Protein AF-A0A1A8QH35-F1 (afdb_monomer_lite)

Foldseek 3Di:
DVVVVVVVVVVVVVVVVVVVVCVCPDPVNVVVVVVVVVVVVVVVVVVVVVVVVVVVVVVVVVVVVVVVVVVVVVVCVVDPDPDDDPDDPDDPDDPPDPDPDDVVVVVVVVVVVPPDDDDPDDPDDDDDDDPDPPPVVVVVVVVVVVCVVVDDDDDPPDPDPPDDPPPPPCDPDPPVVNVVVVVVVVVPDPDDDDDDDPPPPVVVVVVVVVVPPPPDDDDDDD

pLDDT: mean 74.27, std 20.65, range [32.47, 98.69]

InterPro domains:
  IPR003124 WH2 domain [PS51082] (140-157)
  IPR024849 Shootin-1 [PTHR46606] (1-185)

Secondary structure (DSSP, 8-state):
-HHHHHHHHHHHHHHHHHHHHHHHHSHHHHHHHHHHHHHHHHHHHHHHHHHHHHHHHHHHHHHHHHHHHHHHHHHHHHSPPPPPPPPPPPPPPPPPP-----HHHHHHHHHHTTS-S------------------HHHHHHHHHHHHHHH---PPP----S--------------HHHHHHHHHHHTT--S---------HHHHHHHHHHHTSSS--PPP--

Structure (mmCIF, N/CA/C/O backbone):
data_AF-A0A1A8QH35-F1
#
_entry.id   AF-A0A1A8QH35-F1
#
loop_
_atom_site.group_PDB
_atom_site.id
_atom_site.type_symbol
_atom_site.label_atom_id
_atom_site.label_alt_id
_atom_site.label_comp_id
_atom_site.label_asym_id
_atom_site.label_entity_id
_atom_site.label_seq_id
_atom_site.pdbx_PDB_ins_code
_atom_site.Cartn_x
_atom_site.Cartn_y
_atom_site.Cartn_z
_atom_site.occupancy
_atom_site.B_iso_or_equiv
_atom_site.auth_seq_id
_atom_site.auth_comp_id
_atom_site.auth_asym_id
_atom_site.auth_atom_id
_atom_site.pdbx_PDB_model_num
ATOM 1 N N . LEU A 1 1 ? 44.958 18.363 -45.347 1.00 70.25 1 LEU A N 1
ATOM 2 C CA . LEU A 1 1 ? 45.339 18.055 -43.949 1.00 70.25 1 LEU A CA 1
ATOM 3 C C . LEU A 1 1 ? 44.359 18.641 -42.931 1.00 70.25 1 LEU A C 1
ATOM 5 O O . LEU A 1 1 ? 43.716 17.860 -42.251 1.00 70.25 1 LEU A O 1
ATOM 9 N N . THR A 1 2 ? 44.180 19.966 -42.831 1.00 87.19 2 THR A N 1
ATOM 10 C CA . THR A 1 2 ? 43.228 20.563 -41.861 1.00 87.19 2 THR A CA 1
ATOM 11 C C . THR A 1 2 ? 41.767 20.196 -42.147 1.00 87.19 2 THR A C 1
ATOM 13 O O . THR A 1 2 ? 41.058 19.785 -41.236 1.00 87.19 2 THR A O 1
ATOM 16 N N . ASN A 1 3 ? 41.345 20.263 -43.415 1.00 92.25 3 ASN A N 1
ATOM 17 C CA . ASN A 1 3 ? 39.980 19.894 -43.811 1.00 92.25 3 ASN A CA 1
ATOM 18 C C . ASN A 1 3 ? 39.690 18.402 -43.582 1.00 92.25 3 ASN A C 1
ATOM 20 O O . ASN A 1 3 ? 38.610 18.053 -43.125 1.00 92.25 3 ASN A O 1
ATOM 24 N N . ASP A 1 4 ? 40.658 17.523 -43.852 1.00 93.56 4 ASP A N 1
ATOM 25 C CA . ASP A 1 4 ? 40.475 16.071 -43.710 1.00 93.56 4 ASP A CA 1
ATOM 26 C C . ASP A 1 4 ? 40.271 15.673 -42.238 1.00 93.56 4 ASP A C 1
ATOM 28 O O . ASP A 1 4 ? 39.370 14.899 -41.919 1.00 93.56 4 ASP A O 1
ATOM 32 N N . LEU A 1 5 ? 41.042 16.278 -41.325 1.00 95.19 5 LEU A N 1
ATOM 33 C CA . LEU A 1 5 ? 40.886 16.085 -39.878 1.00 95.19 5 LEU A CA 1
ATOM 34 C C . LEU A 1 5 ? 39.550 16.629 -39.356 1.00 95.19 5 LEU A C 1
ATOM 36 O O . LEU A 1 5 ? 38.947 16.049 -38.451 1.00 95.19 5 LEU A O 1
ATOM 40 N N . GLU A 1 6 ? 39.070 17.744 -39.907 1.00 95.31 6 GLU A N 1
ATOM 41 C CA . GLU A 1 6 ? 37.769 18.307 -39.542 1.00 95.31 6 GLU A CA 1
ATOM 42 C C . GLU A 1 6 ? 36.612 17.397 -39.980 1.00 95.31 6 GLU A C 1
ATOM 44 O O . GLU A 1 6 ? 35.685 17.154 -39.198 1.00 95.31 6 GLU A O 1
ATOM 49 N N . VAL A 1 7 ? 36.700 16.832 -41.187 1.00 95.94 7 VAL A N 1
ATOM 50 C CA . VAL A 1 7 ? 35.742 15.841 -41.694 1.00 95.94 7 VAL A CA 1
ATOM 51 C C . VAL A 1 7 ? 35.729 14.598 -40.804 1.00 95.94 7 VAL A C 1
ATOM 53 O O . VAL A 1 7 ? 34.656 14.160 -40.384 1.00 95.94 7 VAL A O 1
ATOM 56 N N . GLU A 1 8 ? 36.898 14.071 -40.441 1.00 96.62 8 GLU A N 1
ATOM 57 C CA . GLU A 1 8 ? 37.015 12.906 -39.559 1.00 96.62 8 GLU A CA 1
ATOM 58 C C . GLU A 1 8 ? 36.444 13.186 -38.155 1.00 96.62 8 GLU A C 1
ATOM 60 O O . GLU A 1 8 ? 35.709 12.367 -37.592 1.00 96.62 8 GLU A O 1
ATOM 65 N N . ARG A 1 9 ? 36.687 14.383 -37.598 1.00 97.19 9 ARG A N 1
ATOM 66 C CA . ARG A 1 9 ? 36.100 14.811 -36.315 1.00 97.19 9 ARG A CA 1
ATOM 67 C C . ARG A 1 9 ? 34.573 14.810 -36.372 1.00 97.19 9 ARG A C 1
ATOM 69 O O . ARG A 1 9 ? 33.924 14.345 -35.429 1.00 97.19 9 ARG A O 1
ATOM 76 N N . LEU A 1 10 ? 33.998 15.352 -37.446 1.00 97.19 10 LEU A N 1
ATOM 77 C CA . LEU A 1 10 ? 32.549 15.427 -37.622 1.00 97.19 10 LEU A CA 1
ATOM 78 C C . LEU A 1 10 ? 31.943 14.035 -37.836 1.00 97.19 10 LEU A C 1
ATOM 80 O O . LEU A 1 10 ? 30.905 13.721 -37.253 1.00 97.19 10 LEU A O 1
ATOM 84 N N . GLN A 1 11 ? 32.620 13.175 -38.598 1.00 97.44 11 GLN A N 1
ATOM 85 C CA . GLN A 1 11 ? 32.213 11.789 -38.808 1.00 97.44 11 GLN A CA 1
ATOM 86 C C . GLN A 1 11 ? 32.170 11.013 -37.487 1.00 97.44 11 GLN A C 1
ATOM 88 O O . GLN A 1 11 ? 31.141 10.415 -37.165 1.00 97.44 11 GLN A O 1
ATOM 93 N N . HIS A 1 12 ? 33.225 11.087 -36.672 1.00 97.69 12 HIS A N 1
ATOM 94 C CA . HIS A 1 12 ? 33.243 10.469 -35.344 1.00 97.69 12 HIS A CA 1
ATOM 95 C C . HIS A 1 12 ? 32.180 11.052 -34.408 1.00 97.69 12 HIS A C 1
ATOM 97 O O . HIS A 1 12 ? 31.569 10.326 -33.621 1.00 97.69 12 HIS A O 1
ATOM 103 N N . GLN A 1 13 ? 31.928 12.362 -34.470 1.00 97.56 13 GLN A N 1
ATOM 104 C CA . GLN A 1 13 ? 30.865 12.991 -33.688 1.00 97.56 13 GLN A CA 1
ATOM 105 C C . GLN A 1 13 ? 29.481 12.455 -34.079 1.00 97.56 13 GLN A C 1
ATOM 107 O O . GLN A 1 13 ? 28.690 12.117 -33.198 1.00 97.56 13 GLN A O 1
ATOM 112 N N . ASN A 1 14 ? 29.203 12.328 -35.377 1.00 97.44 14 ASN A N 1
ATOM 113 C CA . ASN A 1 14 ? 27.951 11.755 -35.866 1.00 97.44 14 ASN A CA 1
ATOM 114 C C . ASN A 1 14 ? 27.820 10.273 -35.510 1.00 97.44 14 ASN A C 1
ATOM 116 O O . ASN A 1 14 ? 26.745 9.839 -35.104 1.00 97.44 14 ASN A O 1
ATOM 120 N N . GLN A 1 15 ? 28.906 9.505 -35.601 1.00 97.75 15 GLN A N 1
ATOM 121 C CA . GLN A 1 15 ? 28.894 8.091 -35.241 1.00 97.75 15 GLN A CA 1
ATOM 122 C C . GLN A 1 15 ? 28.599 7.886 -33.751 1.00 97.75 15 GLN A C 1
ATOM 124 O O . GLN A 1 15 ? 27.779 7.034 -33.409 1.00 97.75 15 GLN A O 1
ATOM 129 N N . ARG A 1 16 ? 29.208 8.695 -32.871 1.00 96.94 16 ARG A N 1
ATOM 130 C CA . ARG A 1 16 ? 28.901 8.690 -31.431 1.00 96.94 16 ARG A CA 1
ATOM 131 C C . ARG A 1 16 ? 27.432 9.007 -31.171 1.00 96.94 16 ARG A C 1
ATOM 133 O O . ARG A 1 16 ? 26.765 8.221 -30.508 1.00 96.94 16 ARG A O 1
ATOM 140 N N . ARG A 1 17 ? 26.914 10.079 -31.777 1.00 96.75 17 ARG A N 1
ATOM 141 C CA . ARG A 1 17 ? 25.502 10.472 -31.658 1.00 96.75 17 ARG A CA 1
ATOM 142 C C . ARG A 1 17 ? 24.555 9.351 -32.091 1.00 96.75 17 ARG A C 1
ATOM 144 O O . ARG A 1 17 ? 23.622 9.020 -31.372 1.00 96.75 17 ARG A O 1
ATOM 151 N N . GLN A 1 18 ? 24.817 8.722 -33.236 1.00 96.94 18 GLN A N 1
ATOM 152 C CA . GLN A 1 18 ? 23.969 7.640 -33.735 1.00 96.94 18 GLN A CA 1
ATOM 153 C C . GLN A 1 18 ? 23.986 6.420 -32.799 1.00 96.94 18 GLN A C 1
ATOM 155 O O . GLN A 1 18 ? 22.968 5.749 -32.630 1.00 96.94 18 GLN A O 1
ATOM 160 N N . MET A 1 19 ? 25.135 6.112 -32.193 1.00 95.50 19 MET A N 1
ATOM 161 C CA . MET A 1 19 ? 25.236 5.047 -31.193 1.00 95.50 19 MET A CA 1
ATOM 162 C C . MET A 1 19 ? 24.455 5.387 -29.918 1.00 95.50 19 MET A C 1
ATOM 164 O O . MET A 1 19 ? 23.743 4.527 -29.406 1.00 95.50 19 MET A O 1
ATOM 168 N N . GLU A 1 20 ? 24.538 6.631 -29.443 1.00 93.12 20 GLU A N 1
ATOM 169 C CA . GLU A 1 20 ? 23.769 7.121 -28.291 1.00 93.12 20 GLU A CA 1
ATOM 170 C C . GLU A 1 20 ? 22.257 7.044 -28.546 1.00 93.12 20 GLU A C 1
ATOM 172 O O . GLU A 1 20 ? 21.520 6.515 -27.716 1.00 93.12 20 GLU A O 1
ATOM 177 N N . GLU A 1 21 ? 21.791 7.479 -29.718 1.00 93.94 21 GLU A N 1
ATOM 178 C CA . GLU A 1 21 ? 20.380 7.389 -30.114 1.00 93.94 21 GLU A CA 1
ATOM 179 C C . GLU A 1 21 ? 19.899 5.934 -30.202 1.00 93.94 21 GLU A C 1
ATOM 181 O O . GLU A 1 21 ? 18.802 5.608 -29.741 1.00 93.94 21 GLU A O 1
ATOM 186 N N . LYS A 1 22 ? 20.720 5.021 -30.739 1.00 94.06 22 LYS A N 1
ATOM 187 C CA . LYS A 1 22 ? 20.415 3.578 -30.761 1.00 94.06 22 LYS A CA 1
ATOM 188 C C . LYS A 1 22 ? 20.324 2.995 -29.356 1.00 94.06 22 LYS A C 1
ATOM 190 O O . LYS A 1 22 ? 19.430 2.199 -29.087 1.00 94.06 22 LYS A O 1
ATOM 195 N N . LEU A 1 23 ? 21.214 3.402 -28.455 1.00 90.69 23 LEU A N 1
ATOM 196 C CA . LEU A 1 23 ? 21.187 2.956 -27.065 1.00 90.69 23 LEU A CA 1
ATOM 197 C C . LEU A 1 23 ? 19.930 3.463 -26.340 1.00 90.69 23 LEU A C 1
ATOM 199 O O . LEU A 1 23 ? 19.292 2.704 -25.617 1.00 90.69 23 LEU A O 1
ATOM 203 N N . GLN A 1 24 ? 19.541 4.720 -26.568 1.00 88.81 24 GLN A N 1
ATOM 204 C CA . GLN A 1 24 ? 18.339 5.313 -25.975 1.00 88.81 24 GLN A CA 1
ATOM 205 C C . GLN A 1 24 ? 17.038 4.734 -26.544 1.00 88.81 24 GLN A C 1
ATOM 207 O O . GLN A 1 24 ? 16.077 4.532 -25.804 1.00 88.81 24 GLN A O 1
ATOM 212 N N . SER A 1 25 ? 16.998 4.461 -27.850 1.00 89.25 25 SER A N 1
ATOM 213 C CA . SER A 1 25 ? 15.834 3.862 -28.520 1.00 89.25 25 SER A CA 1
ATOM 214 C C . SER A 1 25 ? 15.725 2.351 -28.310 1.00 89.25 25 SER A C 1
ATOM 216 O O . SER A 1 25 ? 14.643 1.787 -28.516 1.00 89.25 25 SER A O 1
ATOM 218 N N . CYS A 1 26 ? 16.809 1.708 -27.862 1.00 94.06 26 CYS A N 1
ATOM 219 C CA . CYS A 1 26 ? 16.838 0.289 -27.549 1.00 94.06 26 CYS A CA 1
ATOM 220 C C . CYS A 1 26 ? 15.690 -0.075 -26.602 1.00 94.06 26 CYS A C 1
ATOM 222 O O . CYS A 1 26 ? 15.443 0.579 -25.586 1.00 94.06 26 CYS A O 1
ATOM 224 N N . GLU A 1 27 ? 14.974 -1.137 -26.952 1.00 93.25 27 GLU A N 1
ATOM 225 C CA . GLU A 1 27 ? 13.811 -1.613 -26.211 1.00 93.25 27 GLU A CA 1
ATOM 226 C C . GLU A 1 27 ? 14.147 -1.918 -24.750 1.00 93.25 27 GLU A C 1
ATOM 228 O O . GLU A 1 27 ? 13.433 -1.460 -23.864 1.00 93.25 27 GLU A O 1
ATOM 233 N N . ALA A 1 28 ? 15.311 -2.520 -24.490 1.00 92.06 28 ALA A N 1
ATOM 234 C CA . ALA A 1 28 ? 15.792 -2.783 -23.137 1.00 92.06 28 ALA A CA 1
ATOM 235 C C . ALA A 1 28 ? 15.913 -1.510 -22.276 1.00 92.06 28 ALA A C 1
ATOM 237 O O . ALA A 1 28 ? 15.592 -1.535 -21.090 1.00 92.06 28 ALA A O 1
ATOM 238 N N . GLN A 1 29 ? 16.335 -0.375 -22.849 1.00 95.50 29 GLN A N 1
ATOM 239 C CA . GLN A 1 29 ? 16.433 0.886 -22.105 1.00 95.50 29 GLN A CA 1
ATOM 240 C C . GLN A 1 29 ? 15.042 1.418 -21.740 1.00 95.50 29 GLN A C 1
ATOM 242 O O . GLN A 1 29 ? 14.821 1.870 -20.613 1.00 95.50 29 GLN A O 1
ATOM 247 N N . ARG A 1 30 ? 14.083 1.324 -22.670 1.00 93.69 30 ARG A N 1
ATOM 248 C CA . ARG A 1 30 ? 12.683 1.686 -22.412 1.00 93.69 30 ARG A CA 1
ATOM 249 C C . ARG A 1 30 ? 12.075 0.773 -21.348 1.00 93.69 30 ARG A C 1
ATOM 251 O O . ARG A 1 30 ? 11.542 1.281 -20.365 1.00 93.69 30 ARG A O 1
ATOM 258 N N . GLU A 1 31 ? 12.250 -0.539 -21.468 1.00 96.75 31 GLU A N 1
ATOM 259 C CA . GLU A 1 31 ? 11.795 -1.521 -20.479 1.00 96.75 31 GLU A CA 1
ATOM 260 C C . GLU A 1 31 ? 12.387 -1.266 -19.091 1.00 96.75 31 GLU A C 1
ATOM 262 O O . GLU A 1 31 ? 11.643 -1.244 -18.112 1.00 96.75 31 GLU A O 1
ATOM 267 N N . LEU A 1 32 ? 13.690 -0.981 -18.990 1.00 96.00 32 LEU A N 1
ATOM 268 C CA . LEU A 1 32 ? 14.325 -0.615 -17.722 1.00 96.00 32 LEU A CA 1
ATOM 269 C C . LEU A 1 32 ? 13.672 0.619 -17.096 1.00 96.00 32 LEU A C 1
ATOM 271 O O . LEU A 1 32 ? 13.401 0.626 -15.895 1.00 96.00 32 LEU A O 1
ATOM 275 N N . THR A 1 33 ? 13.387 1.661 -17.882 1.00 96.00 33 THR A N 1
ATOM 276 C CA . THR A 1 33 ? 12.697 2.853 -17.357 1.00 96.00 33 THR A CA 1
ATOM 277 C C . THR A 1 33 ? 11.261 2.560 -16.922 1.00 96.00 33 THR A C 1
ATOM 279 O O . THR A 1 33 ? 10.829 3.051 -15.878 1.00 96.00 33 THR A O 1
ATOM 282 N N . THR A 1 34 ? 10.534 1.720 -17.661 1.00 97.44 34 THR A N 1
ATOM 283 C CA . THR A 1 34 ? 9.185 1.277 -17.289 1.00 97.44 34 THR A CA 1
ATOM 284 C C . THR A 1 34 ? 9.196 0.459 -16.001 1.00 97.44 34 THR A C 1
ATOM 286 O O . THR A 1 34 ? 8.391 0.717 -15.108 1.00 97.44 34 THR A O 1
ATOM 289 N N . LEU A 1 35 ? 10.121 -0.494 -15.874 1.00 98.38 35 LEU A N 1
ATOM 290 C CA . LEU A 1 35 ? 10.255 -1.329 -14.683 1.00 98.38 35 LEU A CA 1
ATOM 291 C C . LEU A 1 35 ? 10.644 -0.507 -13.456 1.00 98.38 35 LEU A C 1
ATOM 293 O O . LEU A 1 35 ? 10.074 -0.728 -12.395 1.00 98.38 35 LEU A O 1
ATOM 297 N N . ARG A 1 36 ? 11.542 0.476 -13.600 1.00 98.19 36 ARG A N 1
ATOM 298 C CA . ARG A 1 36 ? 11.893 1.400 -12.509 1.00 98.19 36 ARG A CA 1
ATOM 299 C C . ARG A 1 36 ? 10.679 2.168 -11.992 1.00 98.19 36 ARG A C 1
ATOM 301 O O . ARG A 1 36 ? 10.433 2.138 -10.795 1.00 98.19 36 ARG A O 1
ATOM 308 N N . ARG A 1 37 ? 9.875 2.762 -12.882 1.00 98.56 37 ARG A N 1
ATOM 309 C CA . ARG A 1 37 ? 8.623 3.434 -12.484 1.00 98.56 37 ARG A CA 1
ATOM 310 C C . ARG A 1 37 ? 7.628 2.478 -11.832 1.00 98.56 37 ARG A C 1
ATOM 312 O O . ARG A 1 37 ? 6.954 2.841 -10.881 1.00 98.56 37 ARG A O 1
ATOM 319 N N . LYS A 1 38 ? 7.520 1.249 -12.344 1.00 98.38 38 LYS A N 1
ATOM 320 C CA . LYS A 1 38 ? 6.639 0.238 -11.752 1.00 98.38 38 LYS A CA 1
ATOM 321 C C . LYS A 1 38 ? 7.094 -0.154 -10.344 1.00 98.38 38 LYS A C 1
ATOM 323 O O . LYS A 1 38 ? 6.245 -0.361 -9.488 1.00 98.38 38 LYS A O 1
ATOM 328 N N . LEU A 1 39 ? 8.403 -0.272 -10.117 1.00 98.31 39 LEU A N 1
ATOM 329 C CA . LEU A 1 39 ? 8.956 -0.546 -8.791 1.00 98.31 39 LEU A CA 1
ATOM 330 C C . LEU A 1 39 ? 8.655 0.597 -7.822 1.00 98.31 39 LEU A C 1
ATOM 332 O O . LEU A 1 39 ? 8.147 0.322 -6.746 1.00 98.31 39 LEU A O 1
ATOM 336 N N . GLU A 1 40 ? 8.871 1.844 -8.240 1.00 98.50 40 GLU A N 1
ATOM 337 C CA . GLU A 1 40 ? 8.569 3.042 -7.443 1.00 98.50 40 GLU A CA 1
ATOM 338 C C . GLU A 1 40 ? 7.097 3.074 -6.993 1.00 98.50 40 GLU A C 1
ATOM 340 O O . GLU A 1 40 ? 6.814 3.159 -5.802 1.00 98.50 40 GLU A O 1
ATOM 345 N N . LEU A 1 41 ? 6.154 2.852 -7.916 1.00 98.50 41 LEU A N 1
ATOM 346 C CA . LEU A 1 41 ? 4.721 2.792 -7.591 1.00 98.50 41 LEU A CA 1
ATOM 347 C C . LEU A 1 41 ? 4.364 1.651 -6.624 1.00 98.50 41 LEU A C 1
ATOM 349 O O . LEU A 1 41 ? 3.521 1.815 -5.745 1.00 98.50 41 LEU A O 1
ATOM 353 N N . LEU A 1 42 ? 4.983 0.478 -6.784 1.00 97.94 42 LEU A N 1
ATOM 354 C CA . LEU A 1 42 ? 4.749 -0.658 -5.886 1.00 97.94 42 LEU A CA 1
ATOM 355 C C . LEU A 1 42 ? 5.353 -0.422 -4.498 1.00 97.94 42 LEU A C 1
ATOM 357 O O . LEU A 1 42 ? 4.813 -0.906 -3.502 1.00 97.94 42 LEU A O 1
ATOM 361 N N . GLU A 1 43 ? 6.469 0.299 -4.414 1.00 98.31 43 GLU A N 1
ATOM 362 C CA . GLU A 1 43 ? 7.063 0.710 -3.145 1.00 98.31 43 GLU A CA 1
ATOM 363 C C . GLU A 1 43 ? 6.156 1.707 -2.419 1.00 98.31 43 GLU A C 1
ATOM 365 O O . GLU A 1 43 ? 5.881 1.507 -1.233 1.00 98.31 43 GLU A O 1
ATOM 370 N N . GLU A 1 44 ? 5.609 2.696 -3.129 1.00 98.19 44 GLU A N 1
ATOM 371 C CA . GLU A 1 44 ? 4.597 3.618 -2.603 1.00 98.19 44 GLU A CA 1
ATOM 372 C C . GLU A 1 44 ? 3.368 2.854 -2.082 1.00 98.19 44 GLU A C 1
ATOM 374 O O . GLU A 1 44 ? 3.048 2.950 -0.894 1.00 98.19 44 GLU A O 1
ATOM 379 N N . GLU A 1 45 ? 2.755 1.987 -2.896 1.00 97.25 45 GLU A N 1
ATOM 380 C CA . GLU A 1 45 ? 1.589 1.185 -2.493 1.00 97.25 45 GLU A CA 1
ATOM 381 C C . GLU A 1 45 ? 1.891 0.292 -1.276 1.00 97.25 45 GLU A C 1
ATOM 383 O O . GLU A 1 45 ? 1.083 0.186 -0.343 1.00 97.25 45 GLU A O 1
ATOM 388 N N . ARG A 1 46 ? 3.085 -0.316 -1.226 1.00 97.50 46 ARG A N 1
ATOM 389 C CA . ARG A 1 46 ? 3.528 -1.109 -0.071 1.00 97.50 46 ARG A CA 1
ATOM 390 C C . ARG A 1 46 ? 3.612 -0.250 1.183 1.00 97.50 46 ARG A C 1
ATOM 392 O O . ARG A 1 46 ? 3.194 -0.704 2.253 1.00 97.50 46 ARG A O 1
ATOM 399 N N . THR A 1 47 ? 4.174 0.954 1.095 1.00 98.56 47 THR A N 1
ATOM 400 C CA . THR A 1 47 ? 4.297 1.848 2.258 1.00 98.56 47 THR A CA 1
ATOM 401 C C . THR A 1 47 ? 2.934 2.329 2.743 1.00 98.56 47 THR A C 1
ATOM 403 O O . THR A 1 47 ? 2.649 2.214 3.936 1.00 98.56 47 THR A O 1
ATOM 406 N N . GLU A 1 48 ? 2.039 2.730 1.841 1.00 98.38 48 GLU A N 1
ATOM 407 C CA . GLU A 1 48 ? 0.662 3.099 2.177 1.00 98.38 48 GLU A CA 1
ATOM 408 C C . GLU A 1 48 ? -0.100 1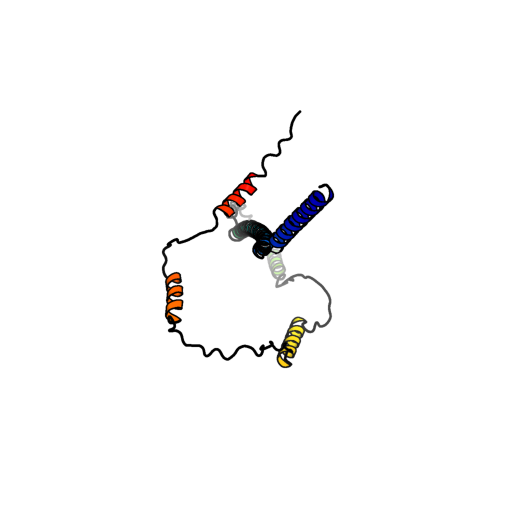.945 2.833 1.00 98.38 48 GLU A C 1
ATOM 410 O O . GLU A 1 48 ? -0.767 2.125 3.855 1.00 98.38 48 GLU A O 1
ATOM 415 N N . SER A 1 49 ? 0.025 0.733 2.283 1.00 96.81 49 SER A N 1
ATOM 416 C CA . SER A 1 49 ? -0.596 -0.459 2.859 1.00 96.81 49 SER A CA 1
ATOM 417 C C . SER A 1 49 ? -0.055 -0.763 4.255 1.00 96.81 49 SER A C 1
ATOM 419 O O . SER A 1 49 ? -0.820 -1.137 5.141 1.00 96.81 49 SER A O 1
ATOM 421 N N . THR A 1 50 ? 1.247 -0.565 4.469 1.00 97.81 50 THR A N 1
ATOM 422 C CA . THR A 1 50 ? 1.887 -0.749 5.780 1.00 97.81 50 THR A CA 1
ATOM 423 C C . THR A 1 50 ? 1.334 0.250 6.800 1.00 97.81 50 THR A C 1
ATOM 425 O O . THR A 1 50 ? 0.964 -0.139 7.906 1.00 97.81 50 THR A O 1
ATOM 428 N N . ILE A 1 51 ? 1.199 1.522 6.414 1.00 98.38 51 ILE A N 1
ATOM 429 C CA . ILE A 1 51 ? 0.620 2.576 7.260 1.00 98.38 51 ILE A CA 1
ATOM 430 C C . ILE A 1 51 ? -0.837 2.257 7.608 1.00 98.38 51 ILE A C 1
ATOM 432 O O . ILE A 1 51 ? -1.240 2.406 8.762 1.00 98.38 51 ILE A O 1
ATOM 436 N N . ARG A 1 52 ? -1.638 1.808 6.632 1.00 98.44 52 ARG A N 1
ATOM 437 C CA . ARG A 1 52 ? -3.030 1.397 6.874 1.00 98.44 52 ARG A CA 1
ATOM 438 C C . ARG A 1 52 ? -3.118 0.230 7.857 1.00 98.44 52 ARG A C 1
ATOM 440 O O . ARG A 1 52 ? -3.945 0.287 8.760 1.00 98.44 52 ARG A O 1
ATOM 447 N N . CYS A 1 53 ? -2.256 -0.778 7.712 1.00 96.94 53 CYS A N 1
ATOM 448 C CA . CYS A 1 53 ? -2.194 -1.919 8.627 1.00 96.94 53 CYS A CA 1
ATOM 449 C C . CYS A 1 53 ? -1.876 -1.468 10.056 1.00 96.94 53 CYS A C 1
ATOM 451 O O . CYS A 1 53 ? -2.626 -1.776 10.973 1.00 96.94 53 CYS A O 1
ATOM 453 N N . PHE A 1 54 ? -0.836 -0.647 10.229 1.00 98.31 54 PHE A N 1
ATOM 454 C CA . PHE A 1 54 ? -0.456 -0.121 11.541 1.00 98.31 54 PHE A CA 1
ATOM 455 C C . PHE A 1 54 ? -1.587 0.674 12.211 1.00 98.31 54 PHE A C 1
ATOM 457 O O . PHE A 1 54 ? -1.855 0.491 13.398 1.00 98.31 54 PHE A O 1
ATOM 464 N N . LYS A 1 55 ? -2.281 1.533 11.452 1.00 98.25 55 LYS A N 1
ATOM 465 C CA . LYS A 1 55 ? -3.433 2.297 11.956 1.00 98.25 55 LYS A CA 1
ATOM 466 C C . LYS A 1 55 ? -4.572 1.382 12.403 1.00 98.25 55 LYS A C 1
ATOM 468 O O . LYS A 1 55 ? -5.096 1.571 13.493 1.00 98.25 55 LYS A O 1
ATOM 473 N N . ALA A 1 56 ? -4.916 0.385 11.589 1.00 97.75 56 ALA A N 1
ATOM 474 C CA . ALA A 1 56 ? -5.956 -0.581 11.928 1.00 97.75 56 ALA A CA 1
ATOM 475 C C . ALA A 1 56 ? -5.577 -1.416 13.164 1.00 97.75 56 ALA A C 1
ATOM 477 O O . ALA A 1 56 ? -6.403 -1.633 14.042 1.00 97.75 56 ALA A O 1
ATOM 478 N N . GLU A 1 57 ? -4.317 -1.843 13.280 1.00 97.69 57 GLU A N 1
ATOM 479 C CA . GLU A 1 57 ? -3.822 -2.548 14.466 1.00 97.69 57 GLU A CA 1
ATOM 480 C C . GLU A 1 57 ? -3.889 -1.682 15.727 1.00 97.69 57 GLU A C 1
ATOM 482 O O . GLU A 1 57 ? -4.209 -2.187 16.801 1.00 97.69 57 GLU A O 1
ATOM 487 N N . GLN A 1 58 ? -3.595 -0.385 15.614 1.00 98.50 58 GLN A N 1
ATOM 488 C CA . GLN A 1 58 ? -3.738 0.547 16.727 1.00 98.50 58 GLN A CA 1
ATOM 489 C C . GLN A 1 58 ? -5.200 0.705 17.146 1.00 98.50 58 GLN A C 1
ATOM 491 O O . GLN A 1 58 ? -5.499 0.543 18.324 1.00 98.50 58 GLN A O 1
ATOM 496 N N . GLU A 1 59 ? -6.105 0.911 16.192 1.00 98.50 59 GLU A N 1
ATOM 497 C CA . GLU A 1 59 ? -7.541 0.997 16.466 1.00 98.50 59 GLU A CA 1
ATOM 498 C C . GLU A 1 59 ? -8.069 -0.277 17.142 1.00 98.50 59 GLU A C 1
ATOM 500 O O . GLU A 1 59 ? -8.824 -0.202 18.108 1.00 98.50 59 GLU A O 1
ATOM 505 N N . VAL A 1 60 ? -7.615 -1.457 16.709 1.00 98.56 60 VAL A N 1
ATOM 506 C CA . VAL A 1 60 ? -7.962 -2.730 17.359 1.00 98.56 60 VAL A CA 1
ATOM 507 C C . VAL A 1 60 ? -7.462 -2.779 18.803 1.00 98.56 60 VAL A C 1
ATOM 509 O O . VAL A 1 60 ? -8.206 -3.224 19.677 1.00 98.56 60 VAL A O 1
ATOM 512 N N . ARG A 1 61 ? -6.235 -2.315 19.082 1.00 98.62 61 ARG A N 1
ATOM 513 C CA . ARG A 1 61 ? -5.708 -2.243 20.457 1.00 98.62 61 ARG A CA 1
ATOM 514 C C . ARG A 1 61 ? -6.536 -1.294 21.327 1.00 98.62 61 ARG A C 1
ATOM 516 O O . ARG A 1 61 ? -6.882 -1.657 22.450 1.00 98.62 61 ARG A O 1
ATOM 523 N N . ASP A 1 62 ? -6.893 -0.128 20.801 1.00 98.50 62 ASP A N 1
ATOM 524 C CA . ASP A 1 62 ? -7.673 0.884 21.521 1.00 98.50 62 ASP A CA 1
ATOM 525 C C . ASP A 1 62 ? -9.102 0.393 21.810 1.00 98.50 62 ASP A C 1
ATOM 527 O O . ASP A 1 62 ? -9.619 0.533 22.925 1.00 98.50 62 ASP A O 1
ATOM 531 N N . LEU A 1 63 ? -9.734 -0.256 20.826 1.00 98.69 63 LEU A N 1
ATOM 532 C CA . LEU A 1 63 ? -11.046 -0.878 20.989 1.00 98.69 63 LEU A CA 1
ATOM 533 C C . LEU A 1 63 ? -10.999 -2.029 21.992 1.00 98.69 63 LEU A C 1
ATOM 535 O O . LEU A 1 63 ? -11.885 -2.119 22.837 1.00 98.69 63 LEU A O 1
ATOM 539 N N . HIS A 1 64 ? -9.969 -2.878 21.945 1.00 98.50 64 HIS A N 1
ATOM 540 C CA . HIS A 1 64 ? -9.791 -3.960 22.913 1.00 98.50 64 HIS A CA 1
ATOM 541 C C . HIS A 1 64 ? -9.706 -3.419 24.344 1.00 98.50 64 HIS A C 1
ATOM 543 O O . HIS A 1 64 ? -10.435 -3.884 25.217 1.00 98.50 64 HIS A O 1
ATOM 549 N N . PHE A 1 65 ? -8.894 -2.381 24.569 1.00 98.50 65 PHE A N 1
ATOM 550 C CA . PHE A 1 65 ? -8.807 -1.708 25.866 1.00 98.50 65 PHE A CA 1
ATOM 551 C C . PHE A 1 65 ? -10.163 -1.142 26.314 1.00 98.50 65 PHE A C 1
ATOM 553 O O . PHE A 1 65 ? -10.585 -1.335 27.455 1.00 98.50 65 PHE A O 1
ATOM 560 N N . THR A 1 66 ? -10.884 -0.488 25.402 1.00 98.25 66 THR A N 1
ATOM 561 C CA . THR A 1 66 ? -12.209 0.081 25.691 1.00 98.25 66 THR A CA 1
ATOM 562 C C . THR A 1 66 ? -13.218 -1.006 26.073 1.00 98.25 66 THR A C 1
ATOM 564 O O . THR A 1 66 ? -13.990 -0.842 27.019 1.00 98.25 66 THR A O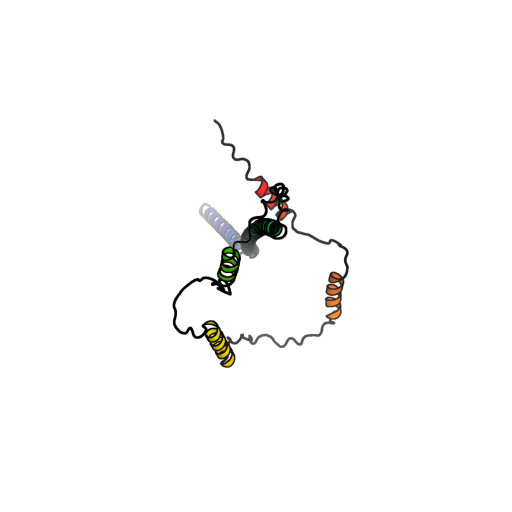 1
ATOM 567 N N . VAL A 1 67 ? -13.207 -2.139 25.365 1.00 98.50 67 VAL A N 1
ATOM 568 C CA . VAL A 1 67 ? -14.065 -3.293 25.661 1.00 98.50 67 VAL A CA 1
ATOM 569 C C . VAL A 1 67 ? -13.739 -3.875 27.034 1.00 98.50 67 VAL A C 1
ATOM 571 O O . VAL A 1 67 ? -14.664 -4.113 27.811 1.00 98.50 67 VAL A O 1
ATOM 574 N N . GLU A 1 68 ? -12.460 -4.050 27.373 1.00 97.81 68 GLU A N 1
ATOM 575 C CA . GLU A 1 68 ? -12.044 -4.521 28.701 1.00 97.81 68 GLU A CA 1
ATOM 576 C C . GLU A 1 68 ? -12.514 -3.577 29.818 1.00 97.81 68 GLU A C 1
ATOM 578 O O . GLU A 1 68 ? -13.034 -4.027 30.845 1.00 97.81 68 GLU A O 1
ATOM 583 N N . GLU A 1 69 ? -12.394 -2.261 29.622 1.00 97.50 69 GLU A N 1
ATOM 584 C CA . GLU A 1 69 ? -12.843 -1.269 30.600 1.00 97.50 69 GLU A CA 1
ATOM 585 C C . GLU A 1 69 ? -14.365 -1.322 30.806 1.00 97.50 69 GLU A C 1
ATOM 587 O O . GLU A 1 69 ? -14.853 -1.319 31.943 1.00 97.50 69 GLU A O 1
ATOM 592 N N . LEU A 1 70 ? -15.131 -1.413 29.716 1.00 97.69 70 LEU A N 1
ATOM 593 C CA . LEU A 1 70 ? -16.586 -1.541 29.766 1.00 97.69 70 LEU A CA 1
ATOM 594 C C . LEU A 1 70 ? -17.019 -2.862 30.402 1.00 97.69 70 LEU A C 1
ATOM 596 O O . LEU A 1 70 ? -17.939 -2.869 31.221 1.00 97.69 70 LEU A O 1
ATOM 600 N N . GLN A 1 71 ? -16.337 -3.963 30.090 1.00 96.88 71 GLN A N 1
ATOM 601 C CA . GLN A 1 71 ? -16.600 -5.264 30.696 1.00 96.88 71 GLN A CA 1
ATOM 602 C C . GLN A 1 71 ? -16.351 -5.227 32.206 1.00 96.88 71 GLN A C 1
ATOM 604 O O . GLN A 1 71 ? -17.178 -5.722 32.972 1.00 96.88 71 GLN A O 1
ATOM 609 N N . LYS A 1 72 ? -15.274 -4.568 32.654 1.00 95.69 72 LYS A N 1
ATOM 610 C CA . LYS A 1 72 ? -14.996 -4.363 34.081 1.00 95.69 72 LYS A CA 1
ATOM 611 C C . LYS A 1 72 ? -16.094 -3.537 34.759 1.00 95.69 72 LYS A C 1
ATOM 613 O O . LYS A 1 72 ? -16.566 -3.925 35.826 1.00 95.69 72 LYS A O 1
ATOM 618 N N . LYS A 1 73 ? -16.545 -2.439 34.139 1.00 94.38 73 LYS A N 1
ATOM 619 C CA . LYS A 1 73 ? -17.658 -1.614 34.654 1.00 94.38 73 LYS A CA 1
ATOM 620 C C . LYS A 1 73 ? -18.964 -2.411 34.735 1.00 94.38 73 LYS A C 1
ATOM 622 O O . LYS A 1 73 ? -19.637 -2.389 35.764 1.00 94.38 73 LYS A O 1
ATOM 627 N N . LEU A 1 74 ? -19.296 -3.180 33.701 1.00 94.19 74 LEU A N 1
ATOM 628 C CA . LEU A 1 74 ? -20.468 -4.057 33.708 1.00 94.19 74 LEU A CA 1
ATOM 629 C C . LEU A 1 74 ? -20.376 -5.125 34.798 1.00 94.19 74 LEU A C 1
ATOM 631 O O . LEU A 1 74 ? -21.358 -5.363 35.493 1.00 94.19 74 LEU A O 1
ATOM 635 N N . GLN A 1 75 ? -19.202 -5.722 35.009 1.00 92.06 75 GLN A N 1
ATOM 636 C CA . GLN A 1 75 ? -19.002 -6.717 36.059 1.00 92.06 75 GLN A CA 1
ATOM 637 C C . GLN A 1 75 ? -19.184 -6.121 37.461 1.00 92.06 75 GLN A C 1
ATOM 639 O O . GLN A 1 75 ? -19.790 -6.765 38.314 1.00 92.06 75 GLN A O 1
ATOM 644 N N . THR A 1 76 ? -18.742 -4.877 37.687 1.00 85.69 76 THR A N 1
ATOM 645 C CA . THR A 1 76 ? -18.996 -4.172 38.957 1.00 85.69 76 THR A CA 1
ATOM 646 C C . THR A 1 76 ? -20.474 -3.858 39.198 1.00 85.69 76 THR A C 1
ATOM 648 O O . THR A 1 76 ? -20.904 -3.845 40.347 1.00 85.69 76 THR A O 1
ATOM 651 N N . VAL A 1 77 ? -21.262 -3.637 38.139 1.00 84.62 77 VAL A N 1
ATOM 652 C CA . VAL A 1 77 ? -22.718 -3.420 38.242 1.00 84.62 77 VAL A CA 1
ATOM 653 C C . VAL A 1 77 ? -23.466 -4.744 38.421 1.00 84.62 77 VAL A C 1
ATOM 655 O O . VAL A 1 77 ? -24.408 -4.815 39.204 1.00 84.62 77 VAL A O 1
ATOM 658 N N . ALA A 1 78 ? -23.049 -5.799 37.717 1.00 81.94 78 ALA A N 1
ATOM 659 C CA . ALA A 1 78 ? -23.686 -7.114 37.761 1.00 81.94 78 ALA A CA 1
ATOM 660 C C . ALA A 1 78 ? -23.410 -7.877 39.067 1.00 81.94 78 ALA A C 1
ATOM 662 O O . ALA A 1 78 ? -24.235 -8.686 39.487 1.00 81.94 78 ALA A O 1
ATOM 663 N N . ASN A 1 79 ? -22.263 -7.634 39.704 1.00 77.62 79 ASN A N 1
ATOM 664 C CA . ASN A 1 79 ? -21.904 -8.233 40.985 1.00 77.62 79 ASN A CA 1
ATOM 665 C C . ASN A 1 79 ? -21.457 -7.132 41.960 1.00 77.62 79 ASN A C 1
ATOM 667 O O . ASN A 1 79 ? -20.252 -6.931 42.155 1.00 77.62 79 ASN A O 1
ATOM 671 N N . PRO A 1 80 ? -22.409 -6.360 42.521 1.00 72.88 80 PRO A N 1
ATOM 672 C CA . PRO A 1 80 ? -22.077 -5.327 43.487 1.00 72.88 80 PRO A CA 1
ATOM 673 C C . PRO A 1 80 ? -21.381 -5.973 44.695 1.00 72.88 80 PRO A C 1
ATOM 675 O O . PRO A 1 80 ? -21.777 -7.065 45.116 1.00 72.88 80 PRO A O 1
ATOM 678 N N . PRO A 1 81 ? -20.341 -5.338 45.266 1.00 70.25 81 PRO A N 1
ATOM 679 C CA . PRO A 1 81 ? -19.689 -5.858 46.461 1.00 70.25 81 PRO A CA 1
ATOM 680 C C . PRO A 1 81 ? -20.739 -6.092 47.557 1.00 70.25 81 PRO A C 1
ATOM 682 O O . PRO A 1 81 ? -21.673 -5.289 47.672 1.00 70.25 81 PRO A O 1
ATOM 685 N N . PRO A 1 82 ? -20.619 -7.177 48.351 1.00 66.50 82 PRO A N 1
ATOM 686 C CA . PRO A 1 82 ? -21.570 -7.462 49.413 1.00 66.50 82 PRO A CA 1
ATOM 687 C C . PRO A 1 82 ? -21.689 -6.225 50.295 1.00 66.50 82 PRO A C 1
ATOM 689 O O . PRO A 1 82 ? -20.679 -5.698 50.771 1.00 66.50 82 PRO A O 1
ATOM 692 N N . ALA A 1 83 ? -22.921 -5.735 50.456 1.00 67.69 83 ALA A N 1
ATOM 693 C CA . ALA A 1 83 ? -23.184 -4.597 51.316 1.00 67.69 83 ALA A CA 1
ATOM 694 C C . ALA A 1 83 ? -22.557 -4.883 52.692 1.00 67.69 83 ALA A C 1
ATOM 696 O O . ALA A 1 83 ? -22.700 -6.010 53.188 1.00 67.69 83 ALA A O 1
ATOM 697 N N . PRO A 1 84 ? -21.845 -3.917 53.305 1.00 71.81 84 PRO A N 1
ATOM 698 C CA . PRO A 1 84 ? -21.377 -4.085 54.672 1.00 71.81 84 PRO A CA 1
ATOM 699 C C . PRO A 1 84 ? -22.574 -4.515 55.516 1.00 71.81 84 PRO A C 1
ATOM 701 O O . PRO A 1 84 ? -23.657 -3.937 55.381 1.00 71.81 84 PRO A O 1
ATOM 704 N N . ALA A 1 85 ? -22.394 -5.579 56.308 1.00 71.31 85 ALA A N 1
ATOM 705 C CA . ALA A 1 85 ? -23.466 -6.125 57.126 1.00 71.31 85 ALA A CA 1
ATOM 706 C C . ALA A 1 85 ? -24.144 -4.963 57.868 1.00 71.31 85 ALA A C 1
ATOM 708 O O . ALA A 1 85 ? -23.424 -4.124 58.428 1.00 71.31 85 ALA A O 1
ATOM 709 N N . PRO A 1 86 ? -25.488 -4.862 57.828 1.00 74.19 86 PRO A N 1
ATOM 710 C CA . PRO A 1 86 ? -26.176 -3.788 58.520 1.00 74.19 86 PRO A CA 1
ATOM 711 C C . PRO A 1 86 ? -25.681 -3.780 59.969 1.00 74.19 86 PRO A C 1
ATOM 713 O O . PRO A 1 86 ? -25.519 -4.863 60.550 1.00 74.19 86 PRO A O 1
ATOM 716 N N . PRO A 1 87 ? -25.378 -2.597 60.538 1.00 78.25 87 PRO A N 1
ATOM 717 C CA . PRO A 1 87 ? -24.967 -2.522 61.929 1.00 78.25 87 PRO A CA 1
ATOM 718 C C . PRO A 1 87 ? -25.991 -3.297 62.763 1.00 78.25 87 PRO A C 1
ATOM 720 O O . PRO A 1 87 ? -27.188 -3.231 62.446 1.00 78.25 87 PRO A O 1
ATOM 723 N N . PRO A 1 88 ? -25.542 -4.074 63.768 1.00 79.00 88 PRO A N 1
ATOM 724 C CA . PRO A 1 88 ? -26.452 -4.853 64.590 1.00 79.00 88 PRO A CA 1
ATOM 725 C C . PRO A 1 88 ? -27.578 -3.928 65.052 1.00 79.00 88 PRO A C 1
ATOM 727 O O . PRO A 1 88 ? -27.290 -2.783 65.429 1.00 79.00 88 PRO A O 1
ATOM 730 N N . PRO A 1 89 ? -28.845 -4.373 64.955 1.00 78.06 89 PRO A N 1
ATOM 731 C CA . PRO A 1 89 ? -29.963 -3.535 65.337 1.00 78.06 89 PRO A CA 1
ATOM 732 C C . PRO A 1 89 ? -29.684 -3.000 66.742 1.00 78.06 89 PRO A C 1
ATOM 734 O O . PRO A 1 89 ? -29.226 -3.773 67.596 1.00 78.06 89 PRO A O 1
ATOM 737 N N . PRO A 1 90 ? -29.893 -1.693 66.984 1.00 80.12 90 PRO A N 1
ATOM 738 C CA . PRO A 1 90 ? -29.742 -1.157 68.322 1.00 80.12 90 PRO A CA 1
ATOM 739 C C . PRO A 1 90 ? -30.576 -2.029 69.266 1.00 80.12 90 PRO A C 1
ATOM 741 O O . PRO A 1 90 ? -31.665 -2.469 68.872 1.00 80.12 90 PRO A O 1
ATOM 744 N N . PRO A 1 91 ? -30.058 -2.338 70.469 1.00 81.44 91 PRO A N 1
ATOM 745 C CA . PRO A 1 91 ? -30.781 -3.159 71.424 1.00 81.44 91 PRO A CA 1
ATOM 746 C C . PRO A 1 91 ? -32.207 -2.616 71.549 1.00 81.44 91 PRO A C 1
ATOM 748 O O . PRO A 1 91 ? -32.379 -1.390 71.585 1.00 81.44 91 PRO A O 1
ATOM 751 N N . PRO A 1 92 ? -33.223 -3.498 71.539 1.00 79.19 92 PRO A N 1
ATOM 752 C CA . PRO A 1 92 ? -34.607 -3.067 71.544 1.00 79.19 92 PRO A CA 1
ATOM 753 C C . PRO A 1 92 ? -34.800 -2.088 72.704 1.00 79.19 92 PRO A C 1
ATOM 755 O O . PRO A 1 92 ? -34.352 -2.382 73.820 1.00 79.19 92 PRO A O 1
ATOM 758 N N . PRO A 1 93 ? -35.412 -0.915 72.458 1.00 78.00 93 PRO A N 1
ATOM 759 C CA . PRO A 1 93 ? -35.725 -0.009 73.542 1.00 78.00 93 PRO A CA 1
ATOM 760 C C . PRO A 1 93 ? -36.548 -0.785 74.576 1.00 78.00 93 PRO A C 1
ATOM 762 O O . PRO A 1 93 ? -37.361 -1.637 74.191 1.00 78.00 93 PRO A O 1
ATOM 765 N N . PRO A 1 94 ? -36.326 -0.539 75.878 1.00 78.38 94 PRO A N 1
ATOM 766 C CA . PRO A 1 94 ? -37.112 -1.177 76.919 1.00 78.38 94 PRO A CA 1
ATOM 767 C C . PRO A 1 94 ? -38.602 -1.020 76.585 1.00 78.38 94 PRO A C 1
ATOM 769 O O . PRO A 1 94 ? -39.000 0.049 76.106 1.00 78.38 94 PRO A O 1
ATOM 772 N N . PRO A 1 95 ? -39.410 -2.081 76.772 1.00 74.44 95 PRO A N 1
ATOM 773 C CA . PRO A 1 95 ? -40.813 -2.067 76.396 1.00 74.44 95 PRO A CA 1
ATOM 774 C C . PRO A 1 95 ? -41.476 -0.826 77.000 1.00 74.44 95 PRO A C 1
ATOM 776 O O . PRO A 1 95 ? -41.346 -0.601 78.209 1.00 74.44 95 PRO A O 1
ATOM 779 N N . PRO A 1 96 ? -42.140 0.012 76.180 1.00 66.56 96 PRO A N 1
ATOM 780 C CA . PRO A 1 96 ? -42.831 1.171 76.702 1.00 66.56 96 PRO A CA 1
ATOM 781 C C . PRO A 1 96 ? -43.872 0.692 77.718 1.00 66.56 96 PRO A C 1
ATOM 783 O O . PRO A 1 96 ? -44.518 -0.340 77.496 1.00 66.56 96 PRO A O 1
ATOM 786 N N . PRO A 1 97 ? -44.042 1.414 78.837 1.00 68.25 97 PRO A N 1
ATOM 787 C CA . PRO A 1 97 ? -45.084 1.092 79.798 1.00 68.25 97 PRO A CA 1
ATOM 788 C C . PRO A 1 97 ? -46.433 1.024 79.066 1.00 68.25 97 PRO A C 1
ATOM 790 O O . PRO A 1 97 ? -46.652 1.812 78.136 1.00 68.25 97 PRO A O 1
ATOM 793 N N . PRO A 1 98 ? -47.325 0.087 79.441 1.00 56.62 98 PRO A N 1
ATOM 794 C CA . PRO A 1 98 ? -48.595 -0.116 78.759 1.00 56.62 98 PRO A CA 1
ATOM 795 C C . PRO A 1 98 ? -49.363 1.202 78.732 1.00 56.62 98 PRO A C 1
ATOM 797 O O . PRO A 1 98 ? -49.884 1.674 79.741 1.00 56.62 98 PRO A O 1
ATOM 800 N N . SER A 1 99 ? -49.379 1.821 77.556 1.00 58.41 99 SER A N 1
ATOM 801 C CA . SER A 1 99 ? -50.127 3.041 77.320 1.00 58.41 99 SER A CA 1
ATOM 802 C C . SER A 1 99 ? -51.575 2.629 77.141 1.00 58.41 99 SER A C 1
ATOM 804 O O . SER A 1 99 ? -51.903 1.833 76.259 1.00 58.41 99 SER A O 1
ATOM 806 N N . SER A 1 100 ? -52.424 3.141 78.025 1.00 59.25 100 SER A N 1
ATOM 807 C CA . SER A 1 100 ? -53.869 2.994 77.955 1.00 59.25 100 SER A CA 1
ATOM 808 C C . SER A 1 100 ? -54.354 3.287 76.534 1.00 59.25 100 SER A C 1
ATOM 810 O O . SER A 1 100 ? -53.951 4.259 75.892 1.00 59.25 100 SER A O 1
ATOM 812 N N . SER A 1 101 ? -55.182 2.383 76.019 1.00 53.03 101 SER A N 1
ATOM 813 C CA . SER A 1 101 ? -55.735 2.421 74.671 1.00 53.03 101 SER A CA 1
ATOM 814 C C . SER A 1 101 ? -56.402 3.771 74.391 1.00 53.03 101 SER A C 1
ATOM 816 O O . SER A 1 101 ? -57.514 4.023 74.853 1.00 53.03 101 SER A O 1
ATOM 818 N N . ASN A 1 102 ? -55.738 4.637 73.625 1.00 66.06 102 ASN A N 1
ATOM 819 C CA . ASN A 1 102 ? -56.338 5.877 73.148 1.00 66.06 102 ASN A CA 1
ATOM 820 C C . ASN A 1 102 ? -57.051 5.606 71.807 1.00 66.06 102 ASN A C 1
ATOM 822 O O . ASN A 1 102 ? -56.382 5.299 70.815 1.00 66.06 102 ASN A O 1
ATOM 826 N N . PRO A 1 103 ? -58.392 5.715 71.738 1.00 67.88 103 PRO A N 1
ATOM 827 C CA . PRO A 1 103 ? -59.188 5.328 70.565 1.00 67.88 103 PRO A CA 1
ATOM 828 C C . PRO A 1 103 ? -58.911 6.182 69.314 1.00 67.88 103 PRO A C 1
ATOM 830 O O . PRO A 1 103 ? -59.230 5.775 68.198 1.00 67.88 103 PRO A O 1
ATOM 833 N N . LEU A 1 104 ? -58.257 7.337 69.472 1.00 67.62 104 LEU A N 1
ATOM 834 C CA . LEU A 1 104 ? -57.847 8.211 68.369 1.00 67.62 104 LEU A CA 1
ATOM 835 C C . LEU A 1 104 ? -56.752 7.594 67.481 1.00 67.62 104 LEU A C 1
ATOM 837 O O . LEU A 1 104 ? -56.720 7.848 66.277 1.00 67.62 104 LEU A O 1
ATOM 841 N N . SER A 1 105 ? -55.892 6.734 68.031 1.00 68.19 105 SER A N 1
ATOM 842 C CA . SER A 1 105 ? -54.799 6.103 67.279 1.00 68.19 105 SER A CA 1
ATOM 843 C C . SER A 1 105 ? -55.314 5.110 66.230 1.00 68.19 105 SER A C 1
ATOM 845 O O . SER A 1 105 ? -54.758 5.015 65.137 1.00 68.19 105 SER A O 1
ATOM 847 N N . ALA A 1 106 ? -56.415 4.410 66.529 1.00 70.06 106 ALA A N 1
ATOM 848 C CA . ALA A 1 106 ? -57.055 3.477 65.600 1.00 70.06 106 ALA A CA 1
ATOM 849 C C . ALA A 1 106 ? -57.661 4.202 64.383 1.00 70.06 106 ALA A C 1
ATOM 851 O O . ALA A 1 106 ? -57.541 3.727 63.253 1.00 70.06 106 ALA A O 1
ATOM 852 N N . LEU A 1 107 ? -58.239 5.389 64.599 1.00 71.19 107 LEU A N 1
ATOM 853 C CA . LEU A 1 107 ? -58.773 6.239 63.531 1.00 71.19 107 LEU A CA 1
ATOM 854 C C . LEU A 1 107 ? -57.667 6.770 62.608 1.00 71.19 107 LEU A C 1
ATOM 856 O O . LEU A 1 107 ? -57.807 6.713 61.386 1.00 71.19 107 LEU A O 1
ATOM 860 N N . LEU A 1 108 ? -56.537 7.222 63.164 1.00 72.94 108 LEU A N 1
ATOM 861 C CA . LEU A 1 108 ? -55.418 7.745 62.369 1.00 72.94 108 LEU A CA 1
ATOM 862 C C . LEU A 1 108 ? -54.791 6.682 61.449 1.00 72.94 108 LEU A C 1
ATOM 864 O O . LEU A 1 108 ? -54.378 7.007 60.334 1.00 72.94 108 LEU A O 1
ATOM 868 N N . SER A 1 109 ? -54.773 5.412 61.860 1.00 68.56 109 SER A N 1
ATOM 869 C CA . SER A 1 109 ? -54.290 4.300 61.027 1.00 68.56 109 SER A CA 1
ATOM 870 C C . SER A 1 109 ? -55.215 3.975 59.848 1.00 68.56 109 SER A C 1
ATOM 872 O O . SER A 1 109 ? -54.723 3.637 58.772 1.00 68.56 109 SER A O 1
ATOM 874 N N . LEU A 1 110 ? -56.537 4.128 59.997 1.00 70.81 110 LEU A N 1
ATOM 875 C CA . LEU A 1 110 ? -57.475 3.980 58.875 1.00 70.81 110 LEU A CA 1
ATOM 876 C C . LEU A 1 110 ? -57.356 5.130 57.866 1.00 70.81 110 LEU A C 1
ATOM 878 O O . LEU A 1 110 ? -57.485 4.905 56.664 1.00 70.81 110 LEU A O 1
ATOM 882 N N . ILE A 1 111 ? -57.089 6.346 58.347 1.00 68.19 111 ILE A N 1
ATOM 883 C CA . ILE A 1 111 ? -56.969 7.540 57.499 1.00 68.19 111 ILE A CA 1
ATOM 884 C C . ILE A 1 111 ? -55.664 7.504 56.690 1.00 68.19 111 ILE A C 1
ATOM 886 O O . ILE A 1 111 ? -55.669 7.832 55.506 1.00 68.19 111 ILE A O 1
ATOM 890 N N . ARG A 1 112 ? -54.557 7.036 57.283 1.00 64.38 112 ARG A N 1
ATOM 891 C CA . ARG A 1 112 ? -53.266 6.908 56.579 1.00 64.38 112 ARG A CA 1
ATOM 892 C C . ARG A 1 112 ? -53.243 5.777 55.548 1.00 64.38 112 ARG A C 1
ATOM 894 O O . ARG A 1 112 ? -52.571 5.908 54.536 1.00 64.38 112 ARG A O 1
ATOM 901 N N . LYS A 1 113 ? -54.007 4.697 55.750 1.00 59.94 113 LYS A N 1
ATOM 902 C CA . LYS A 1 113 ? -54.033 3.534 54.840 1.00 59.94 113 LYS A CA 1
ATOM 903 C C . LYS A 1 113 ? -54.849 3.763 53.551 1.00 59.94 113 LYS A C 1
ATOM 905 O O . LYS A 1 113 ? -54.961 2.854 52.736 1.00 59.94 113 LYS A O 1
ATOM 910 N N . LYS A 1 114 ? -55.433 4.953 53.356 1.00 56.88 114 LYS A N 1
ATOM 911 C CA . LYS A 1 114 ? -56.297 5.276 52.205 1.00 56.88 114 LYS A CA 1
ATOM 912 C C . LYS A 1 114 ? -55.668 6.190 51.147 1.00 56.88 114 LYS A C 1
ATOM 914 O O . LYS A 1 114 ? -56.371 6.588 50.222 1.00 56.88 114 LYS A O 1
ATOM 919 N N . LYS A 1 115 ? -54.377 6.513 51.249 1.00 57.69 115 LYS A N 1
ATOM 920 C CA . LYS A 1 115 ? -53.678 7.357 50.275 1.00 57.69 115 LYS A CA 1
ATOM 921 C C . LYS A 1 115 ? -52.369 6.692 49.853 1.00 57.69 115 LYS A C 1
ATOM 923 O O . LYS A 1 115 ? -51.378 6.851 50.546 1.00 57.69 115 LYS A O 1
ATOM 928 N N . ASP A 1 116 ? -52.474 5.835 48.837 1.00 48.53 116 ASP A N 1
ATOM 929 C CA . ASP A 1 116 ? -51.537 5.660 47.710 1.00 48.53 116 ASP A CA 1
ATOM 930 C C . ASP A 1 116 ? -51.856 4.340 46.985 1.00 48.53 116 ASP A C 1
ATOM 932 O O . ASP A 1 116 ? -51.308 3.275 47.266 1.00 48.53 116 ASP A O 1
ATOM 936 N N . VAL A 1 117 ? -52.830 4.410 46.074 1.00 47.84 117 VAL A N 1
ATOM 937 C CA . VAL A 1 117 ? -52.951 3.482 44.950 1.00 47.84 117 VAL A CA 1
ATOM 938 C C . VAL A 1 117 ? -52.656 4.313 43.709 1.00 47.84 117 VAL A C 1
ATOM 940 O O . VAL A 1 117 ? -53.480 5.129 43.310 1.00 47.84 117 VAL A O 1
ATOM 943 N N . SER A 1 118 ? -51.485 4.043 43.134 1.00 44.12 118 SER A N 1
ATOM 944 C CA . SER A 1 118 ? -51.158 4.161 41.713 1.00 44.12 118 SER A CA 1
ATOM 945 C C . SER A 1 118 ? -51.132 5.566 41.099 1.00 44.12 118 SER A C 1
ATOM 947 O O . SER A 1 118 ? -52.008 5.914 40.312 1.00 44.12 118 SER A O 1
ATOM 949 N N . ASP A 1 119 ? -50.050 6.302 41.353 1.00 40.19 119 ASP A N 1
ATOM 950 C CA . ASP A 1 119 ? -49.460 7.199 40.352 1.00 40.19 119 ASP A CA 1
ATOM 951 C C . ASP A 1 119 ? -48.297 6.435 39.685 1.00 40.19 119 ASP A C 1
ATOM 953 O O . ASP A 1 119 ? -47.230 6.269 40.278 1.00 40.19 119 ASP A O 1
ATOM 957 N N . ASP A 1 120 ? -48.532 5.886 38.488 1.00 39.84 120 ASP A N 1
ATOM 958 C CA . ASP A 1 120 ? -47.468 5.390 37.606 1.00 39.84 120 ASP A CA 1
ATOM 959 C C . ASP A 1 120 ? -46.996 6.573 36.757 1.00 39.84 120 ASP A C 1
ATOM 961 O O . ASP A 1 120 ? -47.677 7.043 35.842 1.00 39.84 120 ASP A O 1
ATOM 965 N N . VAL A 1 121 ? -45.855 7.122 37.161 1.00 46.31 121 VAL A N 1
ATOM 966 C CA . VAL A 1 121 ? -45.241 8.326 36.612 1.00 46.31 121 VAL A CA 1
ATOM 967 C C . VAL A 1 121 ? -44.241 7.934 35.527 1.00 46.31 121 VAL A C 1
ATOM 969 O O . VAL A 1 121 ? -43.184 7.379 35.800 1.00 46.31 121 VAL A O 1
ATOM 972 N N . GLN A 1 122 ? -44.607 8.306 34.300 1.00 41.91 122 GLN A N 1
ATOM 973 C CA . GLN A 1 122 ? -43.805 9.080 33.343 1.00 41.91 122 GLN A CA 1
ATOM 974 C C . GLN A 1 122 ? -42.369 8.603 33.070 1.00 41.91 122 GLN A C 1
ATOM 976 O O . GLN A 1 122 ? -41.422 8.914 33.790 1.00 41.91 122 GLN A O 1
ATOM 981 N N . LEU A 1 123 ? -42.199 8.000 31.891 1.00 42.25 123 LEU A N 1
ATOM 982 C CA . LEU A 1 123 ? -40.935 8.007 31.162 1.00 42.25 123 LEU A CA 1
ATOM 983 C C . LEU A 1 123 ? -40.871 9.304 30.338 1.00 42.25 123 LEU A C 1
ATOM 985 O O . LEU A 1 123 ? -41.612 9.492 29.373 1.00 42.25 123 LEU A O 1
ATOM 989 N N . LEU A 1 124 ? -40.029 10.219 30.809 1.00 44.59 124 LEU A N 1
ATOM 990 C CA . LEU A 1 124 ? -39.833 11.575 30.316 1.00 44.59 124 LEU A CA 1
ATOM 991 C C . LEU A 1 124 ? -38.982 11.594 29.030 1.00 44.59 124 LEU A C 1
ATOM 993 O O . LEU A 1 124 ? -37.861 11.098 29.018 1.00 44.59 124 LEU A O 1
ATOM 997 N N . GLU A 1 125 ? -39.594 12.165 27.989 1.00 42.25 125 GLU A N 1
ATOM 998 C CA . GLU A 1 125 ? -39.085 13.090 26.959 1.00 42.25 125 GLU A CA 1
ATOM 999 C C . GLU A 1 125 ? -37.731 12.864 26.256 1.00 42.25 125 GLU A C 1
ATOM 1001 O O . GLU A 1 125 ? -36.675 12.752 26.864 1.00 42.25 125 GLU A O 1
ATOM 1006 N N . THR A 1 126 ? -37.744 13.033 24.926 1.00 36.81 126 THR A N 1
ATOM 1007 C CA . THR A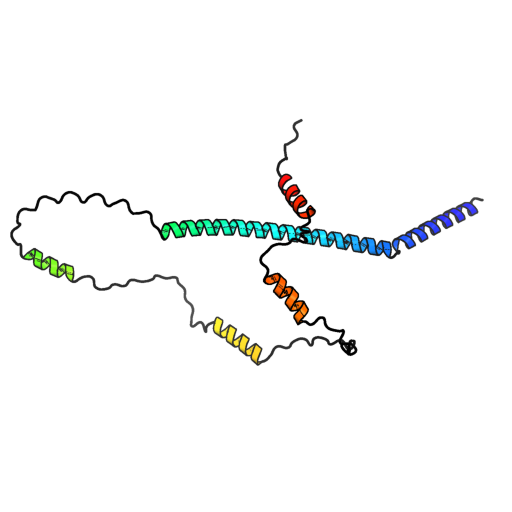 1 126 ? -37.194 14.262 24.305 1.00 36.81 126 THR A CA 1
ATOM 1008 C C . THR A 1 126 ? -37.811 14.522 22.919 1.00 36.81 126 THR A C 1
ATOM 1010 O O . THR A 1 126 ? -37.507 13.861 21.936 1.00 36.81 126 THR A O 1
ATOM 1013 N N . ASP A 1 127 ? -38.740 15.478 22.918 1.00 32.47 127 ASP A N 1
ATOM 1014 C CA . ASP A 1 127 ? -38.845 16.655 22.043 1.00 32.47 127 ASP A CA 1
ATOM 1015 C C . ASP A 1 127 ? -38.840 16.548 20.492 1.00 32.47 127 ASP A C 1
ATOM 1017 O O . ASP A 1 127 ? -37.892 16.104 19.850 1.00 32.47 127 ASP A O 1
ATOM 1021 N N . SER A 1 128 ? -39.875 17.176 19.914 1.00 37.94 128 SER A N 1
ATOM 1022 C CA . SER A 1 128 ? -39.818 18.123 18.784 1.00 37.94 128 SER A CA 1
ATOM 1023 C C . SER A 1 128 ? -40.683 17.802 17.551 1.00 37.94 128 SER A C 1
ATOM 1025 O O . SER A 1 128 ? -40.275 17.154 16.592 1.00 37.94 128 SER A O 1
ATOM 1027 N N . THR A 1 129 ? -41.898 18.361 17.579 1.00 48.59 129 THR A N 1
ATOM 1028 C CA . THR A 1 129 ? -42.601 19.053 16.477 1.00 48.59 129 THR A CA 1
ATOM 1029 C C . THR A 1 129 ? -42.259 18.646 15.030 1.00 48.59 129 THR A C 1
ATOM 1031 O O . THR A 1 129 ? -41.266 19.127 14.487 1.00 48.59 129 THR A O 1
ATOM 1034 N N . LYS A 1 130 ? -43.144 17.891 14.349 1.00 43.69 130 LYS A N 1
ATOM 1035 C CA . LYS A 1 130 ? -43.338 17.896 12.874 1.00 43.69 130 LYS A CA 1
ATOM 1036 C C . LYS A 1 130 ? -44.656 17.189 12.464 1.00 43.69 130 LYS A C 1
ATOM 1038 O O . LYS A 1 130 ? -45.127 16.336 13.211 1.00 43.69 130 LYS A O 1
ATOM 1043 N N . PRO A 1 131 ? -45.297 17.594 11.343 1.00 46.19 131 PRO A N 1
ATOM 1044 C CA . PRO A 1 131 ? -46.644 17.163 10.920 1.00 46.19 131 PRO A CA 1
ATOM 1045 C C . PRO A 1 131 ? -46.581 15.745 10.292 1.00 46.19 131 PRO A C 1
ATOM 1047 O O . PRO A 1 131 ? -45.489 15.186 10.309 1.00 46.19 131 PRO A O 1
ATOM 1050 N N . PRO A 1 132 ? -47.677 15.117 9.793 1.00 52.19 132 PRO A N 1
ATOM 1051 C CA . PRO A 1 132 ? -47.743 13.667 9.603 1.00 52.19 132 PRO A CA 1
ATOM 1052 C C . PRO A 1 132 ? -46.682 13.235 8.591 1.00 52.19 132 PRO A C 1
ATOM 1054 O O . PRO A 1 132 ? -46.822 13.427 7.383 1.00 52.19 132 PRO A O 1
ATOM 1057 N N . GLU A 1 133 ? -45.580 12.718 9.118 1.00 56.12 133 GLU A N 1
ATOM 1058 C CA . GLU A 1 133 ? -44.447 12.239 8.358 1.00 56.12 133 GLU A CA 1
ATOM 1059 C C . GLU A 1 133 ? -44.917 10.939 7.721 1.00 56.12 133 GLU A C 1
ATOM 1061 O O . GLU A 1 133 ? -44.952 9.889 8.358 1.00 56.12 133 GLU A O 1
ATOM 1066 N N . VAL A 1 134 ? -45.396 11.025 6.478 1.00 63.91 134 VAL A N 1
ATOM 1067 C CA . VAL A 1 134 ? -45.520 9.841 5.633 1.00 63.91 134 VAL A CA 1
ATOM 1068 C C . VAL A 1 134 ? -44.139 9.208 5.655 1.00 63.91 134 VAL A C 1
ATOM 1070 O O . VAL A 1 134 ? -43.185 9.803 5.157 1.00 63.91 134 VAL A O 1
ATOM 1073 N N . ASP A 1 135 ? -44.066 8.074 6.344 1.00 75.75 135 ASP A N 1
ATOM 1074 C CA . ASP A 1 135 ? -42.858 7.3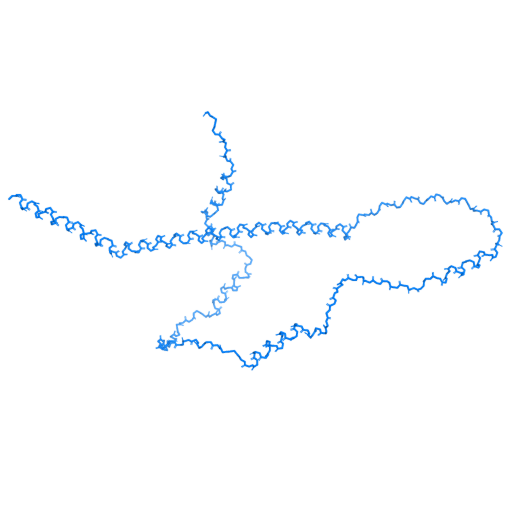97 6.787 1.00 75.75 135 ASP A CA 1
ATOM 1075 C C . ASP A 1 135 ? -41.801 7.425 5.677 1.00 75.75 135 ASP A C 1
ATOM 1077 O O . ASP A 1 135 ? -41.910 6.719 4.672 1.00 75.75 135 ASP A O 1
ATOM 1081 N N . ILE A 1 136 ? -40.805 8.310 5.818 1.00 83.06 136 ILE A N 1
ATOM 1082 C CA . ILE A 1 136 ? -39.788 8.581 4.787 1.00 83.06 136 ILE A CA 1
ATOM 1083 C C . ILE A 1 136 ? -39.093 7.273 4.381 1.00 83.06 136 ILE A C 1
ATOM 1085 O O . ILE A 1 136 ? -38.688 7.099 3.229 1.00 83.06 136 ILE A O 1
ATOM 1089 N N . ARG A 1 137 ? -39.015 6.311 5.310 1.00 85.50 137 ARG A N 1
ATOM 1090 C CA . ARG A 1 137 ? -38.503 4.961 5.063 1.00 85.50 137 ARG A CA 1
ATOM 1091 C C . ARG A 1 137 ? -39.400 4.186 4.105 1.00 85.50 137 ARG A C 1
ATOM 1093 O O . ARG A 1 137 ? -38.891 3.607 3.149 1.00 85.50 137 ARG A O 1
ATOM 1100 N N . GLN A 1 138 ? -40.711 4.203 4.329 1.00 89.94 138 GLN A N 1
ATOM 1101 C CA . GLN A 1 138 ? -41.672 3.523 3.467 1.00 89.94 138 GLN A CA 1
ATOM 1102 C C . GLN A 1 138 ? -41.714 4.153 2.072 1.00 89.94 138 GLN A C 1
ATOM 1104 O O . GLN A 1 138 ? -41.683 3.429 1.082 1.00 89.94 138 GLN A O 1
ATOM 1109 N N . LEU A 1 139 ? -41.669 5.486 1.977 1.00 92.88 139 LEU A N 1
ATOM 1110 C CA . LEU A 1 139 ? -41.573 6.184 0.690 1.00 92.88 139 LEU A CA 1
ATOM 1111 C C . LEU A 1 139 ? -40.315 5.784 -0.090 1.00 92.88 139 LEU A C 1
ATOM 1113 O O . LEU A 1 139 ? -40.400 5.509 -1.286 1.00 92.88 139 LEU A O 1
ATOM 1117 N N . ALA A 1 140 ? -39.163 5.696 0.580 1.00 90.12 140 ALA A N 1
ATOM 1118 C CA . ALA A 1 140 ? -37.915 5.276 -0.052 1.00 90.12 140 ALA A CA 1
ATOM 1119 C C . ALA A 1 140 ? -37.969 3.818 -0.542 1.00 90.12 140 ALA A C 1
ATOM 1121 O O . ALA A 1 140 ? -37.474 3.503 -1.629 1.00 90.12 140 ALA A O 1
ATOM 1122 N N . VAL A 1 141 ? -38.590 2.926 0.236 1.00 94.56 141 VAL A N 1
ATOM 1123 C CA . VAL A 1 141 ? -38.799 1.522 -0.148 1.00 94.56 141 VAL A CA 1
ATOM 1124 C C . VAL A 1 141 ? -39.751 1.422 -1.337 1.00 94.56 141 VAL A C 1
ATOM 1126 O O . VAL A 1 141 ? -39.444 0.726 -2.305 1.00 94.56 141 VAL A O 1
ATOM 1129 N N . ASP A 1 142 ? -40.865 2.148 -1.315 1.00 95.00 142 ASP A N 1
ATOM 1130 C CA . ASP A 1 142 ? -41.853 2.133 -2.392 1.00 95.00 142 ASP A CA 1
ATOM 1131 C C . ASP A 1 142 ? -41.266 2.699 -3.691 1.00 95.00 142 ASP A C 1
ATOM 1133 O O . ASP A 1 142 ? -41.459 2.130 -4.769 1.00 95.00 142 ASP A O 1
ATOM 1137 N N . GLU A 1 143 ? -40.476 3.770 -3.607 1.00 94.75 143 GLU A N 1
ATOM 1138 C CA . GLU A 1 143 ? -39.759 4.340 -4.748 1.00 94.75 143 GLU A CA 1
ATOM 1139 C C . GLU A 1 143 ? -38.728 3.349 -5.319 1.00 94.75 143 GLU A C 1
ATOM 1141 O O . GLU A 1 143 ? -38.638 3.165 -6.539 1.00 94.75 143 GLU A O 1
ATOM 1146 N N . MET A 1 144 ? -37.981 2.654 -4.454 1.00 95.00 144 MET A N 1
ATOM 1147 C CA . MET A 1 144 ? -37.035 1.610 -4.858 1.00 95.00 144 MET A CA 1
ATOM 1148 C C . MET A 1 144 ? -37.752 0.444 -5.548 1.00 95.00 144 MET A C 1
ATOM 1150 O O . MET A 1 144 ? -37.351 0.023 -6.637 1.00 95.00 144 MET A O 1
ATOM 1154 N N . MET A 1 145 ? -38.858 -0.029 -4.973 1.00 96.50 145 MET A N 1
ATOM 1155 C CA . MET A 1 145 ? -39.688 -1.088 -5.547 1.00 96.50 145 MET A CA 1
ATOM 1156 C C . MET A 1 145 ? -40.274 -0.682 -6.903 1.00 96.50 145 MET A C 1
ATOM 1158 O O . MET A 1 145 ? -40.289 -1.483 -7.842 1.00 96.50 145 MET A O 1
ATOM 1162 N N . GLN A 1 146 ? -40.696 0.575 -7.062 1.00 95.62 146 GLN A N 1
ATOM 1163 C CA . GLN A 1 146 ? -41.170 1.092 -8.346 1.00 95.62 146 GLN A CA 1
ATOM 1164 C C . GLN A 1 146 ? -40.064 1.142 -9.406 1.00 95.62 146 GLN A C 1
ATOM 1166 O O . GLN A 1 146 ? -40.344 0.849 -10.570 1.00 95.62 146 GLN A O 1
ATOM 1171 N N . ARG A 1 147 ? -38.818 1.467 -9.034 1.00 94.44 147 ARG A N 1
ATOM 1172 C CA . ARG A 1 147 ? -37.666 1.414 -9.952 1.00 94.44 147 ARG A CA 1
ATOM 1173 C C . ARG A 1 147 ? -37.327 -0.012 -10.376 1.00 94.44 147 ARG A C 1
ATOM 1175 O O . ARG A 1 147 ? -37.049 -0.230 -11.550 1.00 94.44 147 ARG A O 1
ATOM 1182 N N . ILE A 1 148 ? -37.418 -0.986 -9.467 1.00 89.81 148 ILE A N 1
ATOM 1183 C CA . ILE A 1 148 ? -37.259 -2.410 -9.810 1.00 89.81 148 ILE A CA 1
ATOM 1184 C C . ILE A 1 148 ? -38.360 -2.836 -10.788 1.00 89.81 148 ILE A C 1
ATOM 1186 O O . ILE A 1 148 ? -38.067 -3.424 -11.827 1.00 89.81 148 ILE A O 1
ATOM 1190 N N . LYS A 1 149 ? -39.619 -2.479 -10.503 1.00 94.69 149 LYS A N 1
ATOM 1191 C CA . LYS A 1 149 ? -40.773 -2.844 -11.339 1.00 94.69 149 LYS A CA 1
ATOM 1192 C C . LYS A 1 149 ? -40.733 -2.203 -12.730 1.00 94.69 149 LYS A C 1
ATOM 1194 O O . LYS A 1 149 ? -41.141 -2.839 -13.696 1.00 94.69 149 LYS A O 1
ATOM 1199 N N . LYS A 1 150 ? -40.260 -0.957 -12.837 1.00 93.75 150 LYS A N 1
ATOM 1200 C CA . LYS A 1 150 ? -40.083 -0.243 -14.117 1.00 93.75 150 LYS A CA 1
ATOM 1201 C C . LYS A 1 150 ? -38.811 -0.663 -14.863 1.00 93.75 150 LYS A C 1
ATOM 1203 O O . LYS A 1 150 ? -38.717 -0.430 -16.064 1.00 93.75 150 LYS A O 1
ATOM 1208 N N . GLY A 1 151 ? -37.871 -1.305 -14.171 1.00 88.50 151 GLY A N 1
ATOM 1209 C CA . GLY A 1 151 ? -36.563 -1.663 -14.697 1.00 88.50 151 GLY A CA 1
ATOM 1210 C C . GLY A 1 151 ? -35.595 -0.478 -14.724 1.00 88.50 151 GLY A C 1
ATOM 1211 O O . GLY A 1 151 ? -35.982 0.690 -14.692 1.00 88.50 151 GLY A O 1
ATOM 1212 N N . VAL A 1 152 ? -34.302 -0.793 -14.795 1.00 88.25 152 VAL A N 1
ATOM 1213 C CA . VAL A 1 152 ? -33.223 0.189 -14.951 1.00 88.25 152 VAL A CA 1
ATOM 1214 C C . VAL A 1 152 ? -32.487 -0.116 -16.249 1.00 88.25 152 VAL A C 1
ATOM 1216 O O . VAL A 1 152 ? -32.167 -1.272 -16.529 1.00 88.25 152 VAL A O 1
ATOM 1219 N N . GLN A 1 153 ? -32.217 0.915 -17.050 1.00 86.44 153 GLN A N 1
ATOM 1220 C CA . GLN A 1 153 ? -31.464 0.774 -18.292 1.00 86.44 153 GLN A CA 1
ATOM 1221 C C . GLN A 1 153 ? -30.010 0.409 -17.964 1.00 86.44 153 GLN A C 1
ATOM 1223 O O . GLN A 1 153 ? -29.193 1.267 -17.631 1.00 86.44 153 GLN A O 1
ATOM 1228 N N . LEU A 1 154 ? -29.676 -0.875 -18.051 1.00 83.38 154 LEU A N 1
ATOM 1229 C CA . LEU A 1 154 ? -28.289 -1.314 -17.979 1.00 83.38 154 LEU A CA 1
ATOM 1230 C C . LEU A 1 154 ? -27.597 -0.981 -19.301 1.00 83.38 154 LEU A C 1
ATOM 1232 O O . LEU A 1 154 ? -28.181 -1.136 -20.378 1.00 83.38 154 LEU A O 1
ATOM 1236 N N . ARG A 1 155 ? -26.340 -0.532 -19.233 1.00 86.75 155 ARG A N 1
ATOM 1237 C CA . ARG A 1 155 ? -25.535 -0.390 -20.447 1.00 86.75 155 ARG A CA 1
ATOM 1238 C C . ARG A 1 155 ? -25.356 -1.777 -21.069 1.00 86.75 155 ARG A C 1
ATOM 1240 O O . ARG A 1 155 ? -24.967 -2.697 -20.347 1.00 86.75 155 ARG A O 1
ATOM 1247 N N . PRO A 1 156 ? -25.606 -1.940 -22.380 1.00 80.12 156 PRO A N 1
ATOM 1248 C CA . PRO A 1 156 ? -25.252 -3.162 -23.078 1.00 80.12 156 PRO A CA 1
ATOM 1249 C C . PRO A 1 156 ? -23.772 -3.446 -22.839 1.00 80.12 156 PRO A C 1
ATOM 1251 O O . PRO A 1 156 ? -22.909 -2.633 -23.177 1.00 80.12 156 PRO A O 1
ATOM 1254 N N . VAL A 1 157 ? -23.475 -4.582 -22.215 1.00 75.38 157 VAL A N 1
ATOM 1255 C CA . VAL A 1 157 ? -22.098 -5.058 -22.132 1.00 75.38 157 VAL A CA 1
ATOM 1256 C C . VAL A 1 157 ? -21.716 -5.427 -23.556 1.00 75.38 157 VAL A C 1
ATOM 1258 O O . VAL A 1 157 ? -22.298 -6.345 -24.133 1.00 75.38 157 VAL A O 1
ATOM 1261 N N . GLY A 1 158 ? -20.801 -4.660 -24.151 1.00 64.12 158 GLY A N 1
ATOM 1262 C CA . GLY A 1 158 ? -20.338 -4.891 -25.510 1.00 64.12 158 GLY A CA 1
ATOM 1263 C C . GLY A 1 158 ? -19.770 -6.298 -25.627 1.00 64.12 158 GLY A C 1
ATOM 1264 O O . GLY A 1 158 ? -18.652 -6.561 -25.192 1.00 64.12 158 GLY A O 1
ATOM 1265 N N . GLN A 1 159 ? -20.538 -7.209 -26.220 1.00 59.47 159 GLN A N 1
ATOM 1266 C CA . GLN A 1 159 ? -19.968 -8.421 -26.779 1.00 59.47 159 GLN A CA 1
ATOM 1267 C C . GLN A 1 159 ? -19.164 -7.969 -27.992 1.00 59.47 159 GLN A C 1
ATOM 1269 O O . GLN A 1 159 ? -19.723 -7.687 -29.050 1.00 59.47 159 GLN A O 1
ATOM 1274 N N . SER A 1 160 ? -17.852 -7.807 -27.820 1.00 50.03 160 SER A N 1
ATOM 1275 C CA . SER A 1 160 ? -16.975 -7.583 -28.960 1.00 50.03 160 SER A CA 1
ATOM 1276 C C . SER A 1 160 ? -17.151 -8.754 -29.939 1.00 50.03 160 SER A C 1
ATOM 1278 O O . SER A 1 160 ? -17.140 -9.917 -29.517 1.00 50.03 160 SER A O 1
ATOM 1280 N N . PRO A 1 161 ? -17.319 -8.499 -31.248 1.00 53.03 161 PRO A N 1
ATOM 1281 C CA . PRO A 1 161 ? -17.497 -9.542 -32.250 1.00 53.03 161 PRO A CA 1
ATOM 1282 C C . PRO A 1 161 ? -16.141 -10.172 -32.603 1.00 53.03 161 PRO A C 1
ATOM 1284 O O . PRO A 1 161 ? -15.759 -10.241 -33.760 1.00 53.03 161 PRO A O 1
ATOM 1287 N N . THR A 1 162 ? -15.376 -10.611 -31.603 1.00 50.56 162 THR A N 1
ATOM 1288 C CA . THR A 1 162 ? -14.101 -11.322 -31.782 1.00 50.56 162 THR A CA 1
ATOM 1289 C C . THR A 1 162 ? -13.833 -12.259 -30.606 1.00 50.56 162 THR A C 1
ATOM 1291 O O . THR A 1 162 ? -12.773 -12.236 -29.983 1.00 50.56 162 THR A O 1
ATOM 1294 N N . ARG A 1 163 ? -14.781 -13.137 -30.289 1.00 47.41 163 ARG A N 1
ATOM 1295 C CA . ARG A 1 163 ? -14.417 -14.470 -29.801 1.00 47.41 163 ARG A CA 1
ATOM 1296 C C . ARG A 1 163 ? -15.195 -15.474 -30.619 1.00 47.41 163 ARG A C 1
ATOM 1298 O O . ARG A 1 163 ? -16.314 -15.849 -30.286 1.00 47.41 163 ARG A O 1
ATOM 1305 N N . SER A 1 164 ? -14.561 -15.892 -31.712 1.00 47.00 164 SER A N 1
ATOM 1306 C CA . SER A 1 164 ? -14.755 -17.220 -32.268 1.00 47.00 164 SER A CA 1
ATOM 1307 C C . SER A 1 164 ? -15.017 -18.182 -31.116 1.00 47.00 164 SER A C 1
ATOM 1309 O O . SER A 1 164 ? -14.216 -18.300 -30.187 1.00 47.00 164 SER A O 1
ATOM 1311 N N . ARG A 1 165 ? -16.210 -18.774 -31.158 1.00 49.19 165 ARG A N 1
ATOM 1312 C CA . ARG A 1 165 ? -16.659 -19.926 -30.387 1.00 49.19 165 ARG A CA 1
ATOM 1313 C C . ARG A 1 165 ? -15.456 -20.811 -30.066 1.00 49.19 165 ARG A C 1
ATOM 1315 O O . ARG A 1 165 ? -15.068 -21.643 -30.884 1.00 49.19 165 ARG A O 1
ATOM 1322 N N . ARG A 1 166 ? -14.848 -20.629 -28.888 1.00 47.12 166 ARG A N 1
ATOM 1323 C CA . ARG A 1 166 ? -13.909 -21.612 -28.358 1.00 47.12 166 ARG A CA 1
ATOM 1324 C C . ARG A 1 166 ? -14.787 -22.799 -28.024 1.00 47.12 166 ARG A C 1
ATOM 1326 O O . ARG A 1 166 ? -15.449 -22.827 -26.993 1.00 47.12 166 ARG A O 1
ATOM 1333 N N . LYS A 1 167 ? -14.869 -23.726 -28.979 1.00 47.12 167 LYS A N 1
ATOM 1334 C CA . LYS A 1 167 ? -15.202 -25.119 -28.723 1.00 47.12 167 LYS A CA 1
ATOM 1335 C C . LYS A 1 167 ? -14.332 -25.474 -27.522 1.00 47.12 167 LYS A C 1
ATOM 1337 O O . LYS A 1 167 ? -13.111 -25.459 -27.643 1.00 47.12 167 LYS A O 1
ATOM 1342 N N . MET A 1 168 ? -14.948 -25.580 -26.347 1.00 46.72 168 MET A N 1
ATOM 1343 C CA . MET A 1 168 ? -14.243 -25.946 -25.132 1.00 46.72 168 MET A CA 1
ATOM 1344 C C . MET A 1 168 ? -13.797 -27.375 -25.374 1.00 46.72 168 MET A C 1
ATOM 1346 O O . MET A 1 168 ? -14.584 -28.314 -25.270 1.00 46.72 168 MET A O 1
ATOM 1350 N N . GLU A 1 169 ? -12.576 -27.510 -25.875 1.00 49.16 169 GLU A N 1
ATOM 1351 C CA . GLU A 1 169 ? -11.912 -28.785 -25.964 1.00 49.16 169 GLU A CA 1
ATOM 1352 C C . GLU A 1 169 ? -11.837 -29.273 -24.526 1.00 49.16 169 GLU A C 1
ATOM 1354 O O . GLU A 1 169 ? -11.254 -28.629 -23.650 1.00 49.16 169 GLU A O 1
ATOM 1359 N N . ARG A 1 170 ? -12.607 -30.328 -24.266 1.00 54.88 170 ARG A N 1
ATOM 1360 C CA . ARG A 1 170 ? -12.740 -30.960 -22.966 1.00 54.88 170 ARG A CA 1
ATOM 1361 C C . ARG A 1 170 ? -11.405 -31.639 -22.691 1.00 54.88 170 ARG A C 1
ATOM 1363 O O . ARG A 1 170 ? -11.249 -32.828 -22.945 1.00 54.88 170 ARG A O 1
ATOM 1370 N N . LEU A 1 171 ? -10.430 -30.854 -22.238 1.00 60.66 171 LEU A N 1
ATOM 1371 C CA . LEU A 1 171 ? -9.233 -31.381 -21.604 1.00 60.66 171 LEU A CA 1
ATOM 1372 C C . LEU A 1 171 ? -9.704 -32.329 -20.492 1.00 60.66 171 LEU A C 1
ATOM 1374 O O . LEU A 1 171 ? -10.719 -32.022 -19.854 1.00 60.66 171 LEU A O 1
ATOM 1378 N N . PRO A 1 172 ? -9.045 -33.487 -20.297 1.00 52.81 172 PRO A N 1
ATOM 1379 C CA . PRO A 1 172 ? -9.410 -34.425 -19.248 1.00 52.81 172 PRO A CA 1
ATOM 1380 C C . PRO A 1 172 ? -9.380 -33.668 -17.926 1.00 52.81 172 PRO A C 1
ATOM 1382 O O . PRO A 1 172 ? -8.331 -33.292 -17.413 1.00 52.81 172 PRO A O 1
ATOM 1385 N N . SER A 1 173 ? -10.572 -33.353 -17.439 1.00 55.88 173 SER A N 1
ATOM 1386 C CA . SER A 1 173 ? -10.774 -32.642 -16.197 1.00 55.88 173 SER A CA 1
ATOM 1387 C C . SER A 1 173 ? -10.208 -33.523 -15.097 1.00 55.88 173 SER A C 1
ATOM 1389 O O . SER A 1 173 ? -10.770 -34.592 -14.841 1.00 55.88 173 SER A O 1
ATOM 1391 N N . ASN A 1 174 ? -9.153 -33.066 -14.417 1.00 60.66 174 ASN A N 1
ATOM 1392 C CA . ASN A 1 174 ? -9.044 -33.368 -12.995 1.00 60.66 174 ASN A CA 1
ATOM 1393 C C . ASN A 1 174 ? -10.415 -33.004 -12.429 1.00 60.66 174 ASN A C 1
ATOM 1395 O O . ASN A 1 174 ? -10.880 -31.876 -12.607 1.00 60.66 174 ASN A O 1
ATOM 1399 N N . SER A 1 175 ? -11.151 -34.016 -11.972 1.00 74.31 175 SER A N 1
ATOM 1400 C CA . SER A 1 175 ? -12.568 -33.854 -11.660 1.00 74.31 175 SER A CA 1
ATOM 1401 C C . SER A 1 175 ? -12.696 -32.682 -10.693 1.00 74.31 175 SER A C 1
ATOM 1403 O O . SER A 1 175 ? -11.910 -32.604 -9.755 1.00 74.31 175 SER A O 1
ATOM 1405 N N . ALA A 1 176 ? -13.657 -31.775 -10.883 1.00 68.88 176 ALA A N 1
ATOM 1406 C CA . ALA A 1 176 ? -13.892 -30.681 -9.931 1.00 68.88 176 ALA A CA 1
ATOM 1407 C C . ALA A 1 176 ? -14.047 -31.215 -8.491 1.00 68.88 176 ALA A C 1
ATOM 1409 O O . ALA A 1 176 ? -13.690 -30.557 -7.521 1.00 68.88 176 ALA A O 1
ATOM 1410 N N . PHE A 1 177 ? -14.490 -32.470 -8.358 1.00 72.44 177 PHE A N 1
ATOM 1411 C CA . PHE A 1 177 ? -14.494 -33.224 -7.111 1.00 72.44 177 PHE A CA 1
AT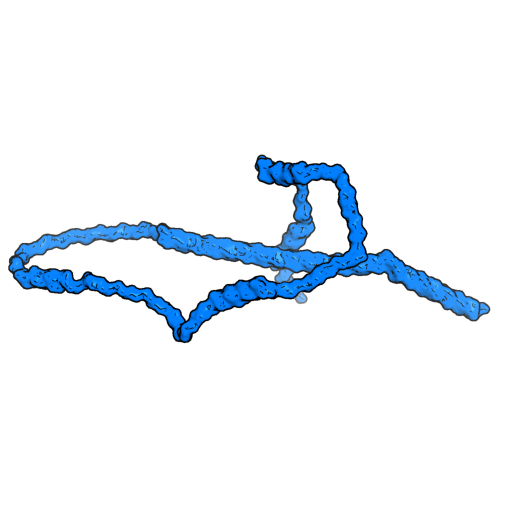OM 1412 C C . PHE A 1 177 ? -13.100 -33.449 -6.500 1.00 72.44 177 PHE A C 1
ATOM 1414 O O . PHE A 1 177 ? -12.956 -33.441 -5.288 1.00 72.44 177 PHE A O 1
ATOM 1421 N N . GLN A 1 178 ? -12.068 -33.662 -7.309 1.00 72.94 178 GLN A N 1
ATOM 1422 C CA . GLN A 1 178 ? -10.684 -33.884 -6.890 1.00 72.94 178 GLN A CA 1
ATOM 1423 C C . GLN A 1 178 ? -10.023 -32.587 -6.399 1.00 72.94 178 GLN A C 1
ATOM 1425 O O . GLN A 1 178 ? -9.339 -32.614 -5.379 1.00 72.94 178 GLN A O 1
ATOM 1430 N N . GLU A 1 179 ? -10.306 -31.452 -7.050 1.00 76.81 179 GLU A N 1
ATOM 1431 C CA . GLU A 1 179 ? -9.922 -30.119 -6.554 1.00 76.81 179 GLU A CA 1
ATOM 1432 C C . GLU A 1 179 ? -10.663 -29.772 -5.254 1.00 76.81 179 GLU A C 1
ATOM 1434 O O . GLU A 1 179 ? -10.037 -29.386 -4.266 1.00 76.81 179 GLU A O 1
ATOM 1439 N N . LEU A 1 180 ? -11.979 -30.010 -5.202 1.00 77.62 180 LEU A N 1
ATOM 1440 C CA . LEU A 1 180 ? -12.781 -29.806 -3.992 1.00 77.62 180 LEU A CA 1
ATOM 1441 C C . LEU A 1 180 ? -12.351 -30.731 -2.848 1.00 77.62 180 LEU A C 1
ATOM 1443 O O . LEU A 1 180 ? -12.307 -30.296 -1.703 1.00 77.62 180 LEU A O 1
ATOM 1447 N N . LYS A 1 181 ? -11.961 -31.978 -3.138 1.00 72.25 181 LYS A N 1
ATOM 1448 C CA . LYS A 1 181 ? -11.407 -32.902 -2.142 1.00 72.25 181 LYS A CA 1
ATOM 1449 C C . LYS A 1 181 ? -10.076 -32.392 -1.591 1.00 72.25 181 LYS A C 1
ATOM 1451 O O . LYS A 1 181 ? -9.850 -32.544 -0.400 1.00 72.25 181 LYS A O 1
ATOM 1456 N N . GLY A 1 182 ? -9.233 -31.747 -2.400 1.00 70.81 182 GLY A N 1
ATOM 1457 C CA . GLY A 1 182 ? -8.013 -31.090 -1.914 1.00 70.81 182 GLY A CA 1
ATOM 1458 C C . GLY A 1 182 ? -8.307 -29.978 -0.901 1.00 70.81 182 GLY A C 1
ATOM 1459 O O . GLY A 1 182 ? -7.662 -29.904 0.143 1.00 70.81 182 GLY A O 1
ATOM 1460 N N . ILE A 1 183 ? -9.346 -29.181 -1.162 1.00 73.06 183 ILE A N 1
ATOM 1461 C CA . ILE A 1 183 ? -9.783 -28.090 -0.278 1.00 73.06 183 ILE A CA 1
ATOM 1462 C C . ILE A 1 183 ? -10.450 -28.638 0.994 1.00 73.06 183 ILE A C 1
ATOM 1464 O O . ILE A 1 183 ? -10.157 -28.185 2.098 1.00 73.06 183 ILE A O 1
ATOM 1468 N N . MET A 1 184 ? -11.308 -29.653 0.868 1.00 66.06 184 MET A N 1
ATOM 1469 C CA . MET A 1 184 ? -11.977 -30.282 2.012 1.00 66.06 184 MET A CA 1
ATOM 1470 C C . MET A 1 184 ? -11.009 -31.082 2.894 1.00 66.06 184 MET A C 1
ATOM 1472 O O . MET A 1 184 ? -11.208 -31.150 4.102 1.00 66.06 184 MET A O 1
ATOM 1476 N N . VAL A 1 185 ? -9.948 -31.659 2.320 1.00 64.62 185 VAL A N 1
ATOM 1477 C CA . VAL A 1 185 ? -8.892 -32.348 3.079 1.00 64.62 185 VAL A CA 1
ATOM 1478 C C . VAL A 1 185 ? -8.012 -31.345 3.831 1.00 64.62 185 VAL A C 1
ATOM 1480 O O . VAL A 1 185 ? -7.684 -31.613 4.982 1.00 64.62 185 VAL A O 1
ATOM 1483 N N . MET A 1 186 ? -7.721 -30.164 3.264 1.00 59.56 186 MET A N 1
ATOM 1484 C CA . MET A 1 186 ? -7.051 -29.080 4.007 1.00 59.56 186 MET A CA 1
ATOM 1485 C C . MET A 1 186 ? -7.889 -28.533 5.174 1.00 59.56 186 MET A C 1
ATOM 1487 O O . MET A 1 186 ? -7.322 -28.069 6.156 1.00 59.56 186 MET A O 1
ATOM 1491 N N . GLY A 1 187 ? -9.222 -28.575 5.081 1.00 56.88 187 GLY A N 1
ATOM 1492 C CA . GLY A 1 187 ? -10.118 -28.045 6.115 1.00 56.88 187 GLY A CA 1
ATOM 1493 C C . GLY A 1 187 ? -10.447 -29.001 7.269 1.00 56.88 187 GLY A C 1
ATOM 1494 O O . GLY A 1 187 ? -11.061 -28.562 8.238 1.00 56.88 187 GLY A O 1
ATOM 1495 N N . LEU A 1 188 ? -10.089 -30.291 7.178 1.00 55.41 188 LEU A N 1
ATOM 1496 C CA . LEU A 1 188 ? -10.520 -31.316 8.146 1.00 55.41 188 LEU A CA 1
ATOM 1497 C C . LEU A 1 188 ? -9.383 -31.999 8.920 1.00 55.41 188 LEU A C 1
ATOM 1499 O O . LEU A 1 188 ? -9.661 -32.703 9.891 1.00 55.41 188 LEU A O 1
ATOM 1503 N N . THR A 1 189 ? -8.116 -31.792 8.557 1.00 44.94 189 THR A N 1
ATOM 1504 C CA . THR A 1 189 ? -6.989 -32.281 9.362 1.00 44.94 189 THR A CA 1
ATOM 1505 C C . THR A 1 189 ? -6.512 -31.189 10.313 1.00 44.94 189 THR A C 1
ATOM 1507 O O . THR A 1 189 ? -5.755 -30.299 9.931 1.00 44.94 189 THR A O 1
ATOM 1510 N N . ASN A 1 190 ? -6.949 -31.278 11.569 1.00 53.41 190 ASN A N 1
ATOM 1511 C CA . ASN A 1 190 ? -6.203 -30.720 12.693 1.00 53.41 190 ASN A CA 1
ATOM 1512 C C . ASN A 1 190 ? -4.835 -31.424 12.744 1.00 53.41 190 ASN A C 1
ATOM 1514 O O . ASN A 1 190 ? -4.779 -32.577 13.155 1.00 53.41 190 ASN A O 1
ATOM 1518 N N . GLU A 1 191 ? -3.790 -30.782 12.217 1.00 37.78 191 GLU A N 1
ATOM 1519 C CA . GLU A 1 191 ? -2.412 -30.731 12.743 1.00 37.78 191 GLU A CA 1
ATOM 1520 C C . GLU A 1 191 ? -1.532 -29.902 11.775 1.00 37.78 191 GLU A C 1
ATOM 1522 O O . GLU A 1 191 ? -1.699 -29.992 10.553 1.00 37.78 191 GLU A O 1
ATOM 1527 N N . PRO A 1 192 ? -0.620 -29.048 12.280 1.00 55.41 192 PRO A N 1
ATOM 1528 C CA . PRO A 1 192 ? -0.034 -27.965 11.507 1.00 55.41 192 PRO A CA 1
ATOM 1529 C C . PRO A 1 192 ? 1.251 -28.418 10.811 1.00 55.41 192 PRO A C 1
ATOM 1531 O O . PRO A 1 192 ? 2.255 -28.700 11.458 1.00 55.41 192 PRO A O 1
ATOM 1534 N N . CYS A 1 193 ? 1.273 -28.392 9.478 1.00 33.34 193 CYS A N 1
ATOM 1535 C CA . CYS A 1 193 ? 2.528 -28.469 8.734 1.00 33.34 193 CYS A CA 1
ATOM 1536 C C . CYS A 1 193 ? 2.687 -27.281 7.787 1.00 33.34 193 CYS A C 1
ATOM 1538 O O . CYS A 1 193 ? 2.163 -27.232 6.677 1.00 33.34 193 CYS A O 1
ATOM 1540 N N . PHE A 1 194 ? 3.465 -26.328 8.298 1.00 51.12 194 PHE A N 1
ATOM 1541 C CA . PHE A 1 194 ? 4.330 -25.406 7.578 1.00 51.12 194 PHE A CA 1
ATOM 1542 C C . PHE A 1 194 ? 4.779 -25.925 6.206 1.00 51.12 194 PHE A C 1
ATOM 1544 O O . PHE A 1 194 ? 5.509 -26.905 6.131 1.00 51.12 194 PHE A O 1
ATOM 1551 N N . THR A 1 195 ? 4.420 -25.191 5.153 1.00 40.91 195 THR A N 1
ATOM 1552 C CA . THR A 1 195 ? 5.294 -24.694 4.068 1.00 40.91 195 THR A CA 1
ATOM 1553 C C . THR A 1 195 ? 4.445 -23.654 3.314 1.00 40.91 195 THR A C 1
ATOM 1555 O O . THR A 1 195 ? 3.439 -23.992 2.716 1.00 40.91 195 THR A O 1
ATOM 1558 N N . SER A 1 196 ? 4.656 -22.342 3.336 1.00 37.22 196 SER A N 1
ATOM 1559 C CA . SER A 1 196 ? 5.812 -21.513 3.656 1.00 37.22 196 SER A CA 1
ATOM 1560 C C . SER A 1 196 ? 5.283 -20.137 4.088 1.00 37.22 196 SER A C 1
ATOM 1562 O O . SER A 1 196 ? 4.443 -19.582 3.379 1.00 37.22 196 SER A O 1
ATOM 1564 N N . PRO A 1 197 ? 5.768 -19.535 5.182 1.00 45.22 197 PRO A N 1
ATOM 1565 C CA . PRO A 1 197 ? 5.603 -18.117 5.412 1.00 45.22 197 PRO A CA 1
ATOM 1566 C C . PRO A 1 197 ? 6.792 -17.407 4.764 1.00 45.22 197 PRO A C 1
ATOM 1568 O O . PRO A 1 197 ? 7.883 -17.354 5.320 1.00 45.22 197 PRO A O 1
ATOM 1571 N N . THR A 1 198 ? 6.590 -16.807 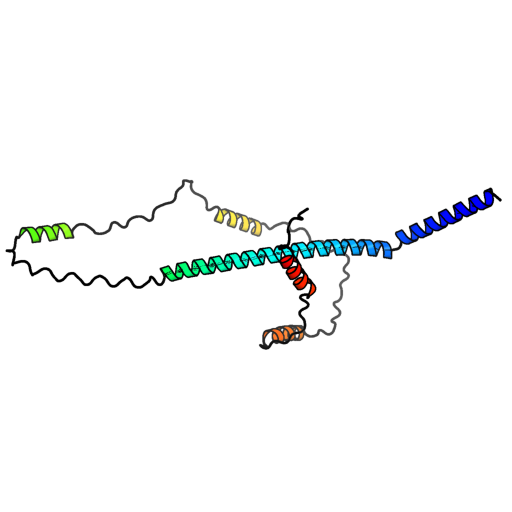3.599 1.00 42.69 198 THR A N 1
ATOM 1572 C CA . THR A 1 198 ? 7.340 -15.595 3.250 1.00 42.69 198 THR A CA 1
ATOM 1573 C C . THR A 1 198 ? 6.473 -14.388 3.573 1.00 42.69 198 THR A C 1
ATOM 1575 O O . THR A 1 198 ? 6.259 -13.498 2.757 1.00 42.69 198 THR A O 1
ATOM 1578 N N . PHE A 1 199 ? 6.041 -14.312 4.838 1.00 49.75 199 PHE A N 1
ATOM 1579 C CA . PHE A 1 199 ? 6.088 -13.024 5.515 1.00 49.75 199 PHE A CA 1
ATOM 1580 C C . PHE A 1 199 ? 7.568 -12.655 5.540 1.00 49.75 199 PHE A C 1
ATOM 1582 O O . PHE A 1 199 ? 8.357 -13.204 6.308 1.00 49.75 199 PHE A O 1
ATOM 1589 N N . SER A 1 200 ? 7.977 -11.882 4.538 1.00 39.81 200 SER A N 1
ATOM 1590 C CA . SER A 1 200 ? 9.375 -11.577 4.303 1.00 39.81 200 SER A CA 1
ATOM 1591 C C . SER A 1 200 ? 9.980 -11.054 5.599 1.00 39.81 200 SER A C 1
ATOM 1593 O O . SER A 1 200 ? 9.528 -10.049 6.146 1.00 39.81 200 SER A O 1
ATOM 1595 N N . VAL A 1 201 ? 11.043 -11.705 6.069 1.00 47.78 201 VAL A N 1
ATOM 1596 C CA . VAL A 1 201 ? 11.899 -11.211 7.156 1.00 47.78 201 VAL A CA 1
ATOM 1597 C C . VAL A 1 201 ? 12.352 -9.765 6.871 1.00 47.78 201 VAL A C 1
ATOM 1599 O O . VAL A 1 201 ? 12.696 -9.036 7.794 1.00 47.78 201 VAL A O 1
ATOM 1602 N N . SER A 1 202 ? 12.293 -9.306 5.613 1.00 47.44 202 SER A N 1
ATOM 1603 C CA . SER A 1 202 ? 12.475 -7.902 5.228 1.00 47.44 202 SER A CA 1
ATOM 1604 C C . SER A 1 202 ? 11.379 -6.971 5.769 1.00 47.44 202 SER A C 1
ATOM 1606 O O . SER A 1 202 ? 11.712 -5.920 6.307 1.00 47.44 202 SER A O 1
ATOM 1608 N N . CYS A 1 203 ? 10.098 -7.356 5.721 1.00 48.75 203 CYS A N 1
ATOM 1609 C CA . CYS A 1 203 ? 8.995 -6.558 6.271 1.00 48.75 203 CYS A CA 1
ATOM 1610 C C . CYS A 1 203 ? 9.072 -6.468 7.800 1.00 48.75 203 CYS A C 1
ATOM 1612 O O . CYS A 1 203 ? 8.912 -5.384 8.356 1.00 48.75 203 CYS A O 1
ATOM 1614 N N . GLN A 1 204 ? 9.414 -7.570 8.478 1.00 50.78 204 GLN A N 1
ATOM 1615 C CA . GLN A 1 204 ? 9.571 -7.570 9.936 1.00 50.78 204 GLN A CA 1
ATOM 1616 C C . GLN A 1 204 ? 10.826 -6.809 10.395 1.00 50.78 204 GLN A C 1
ATOM 1618 O O . GLN A 1 204 ? 10.780 -6.088 11.389 1.00 50.78 204 GLN A O 1
ATOM 1623 N N . LYS A 1 205 ? 11.935 -6.895 9.641 1.00 59.31 205 LYS A N 1
ATOM 1624 C CA . LYS A 1 205 ? 13.140 -6.081 9.886 1.00 59.31 205 LYS A CA 1
ATOM 1625 C C . LYS A 1 205 ? 12.883 -4.591 9.663 1.00 59.31 205 LYS A C 1
ATOM 1627 O O . LYS A 1 205 ? 13.417 -3.788 10.418 1.00 59.31 205 LYS A O 1
ATOM 1632 N N . HIS A 1 206 ? 12.071 -4.216 8.672 1.00 56.88 206 HIS A N 1
ATOM 1633 C CA . HIS A 1 206 ? 11.738 -2.812 8.415 1.00 56.88 206 HIS A CA 1
ATOM 1634 C C . HIS A 1 206 ? 10.843 -2.227 9.518 1.00 56.88 206 HIS A C 1
ATOM 1636 O O . HIS A 1 206 ? 11.068 -1.097 9.937 1.00 56.88 206 HIS A O 1
ATOM 1642 N N . LEU A 1 207 ? 9.889 -3.008 10.041 1.00 60.31 207 LEU A N 1
ATOM 1643 C CA . LEU A 1 207 ? 9.065 -2.610 11.189 1.00 60.31 207 LEU A CA 1
ATOM 1644 C C . LEU A 1 207 ? 9.925 -2.414 12.455 1.00 60.31 207 LEU A C 1
ATOM 1646 O O . LEU A 1 207 ? 9.821 -1.389 13.117 1.00 60.31 207 LEU A O 1
ATOM 1650 N N . PHE A 1 208 ? 10.871 -3.327 12.711 1.00 60.81 208 PHE A N 1
ATOM 1651 C CA . PHE A 1 208 ? 11.806 -3.237 13.841 1.00 60.81 208 PHE A CA 1
ATOM 1652 C C . PHE A 1 208 ? 12.831 -2.091 13.715 1.00 60.81 208 PHE A C 1
ATOM 1654 O O . PHE A 1 208 ? 13.264 -1.532 14.720 1.00 60.81 208 PHE A O 1
ATOM 1661 N N . LEU A 1 209 ? 13.237 -1.730 12.492 1.00 61.75 209 LEU A N 1
ATOM 1662 C CA . LEU A 1 209 ? 14.153 -0.609 12.241 1.00 61.75 209 LEU A CA 1
ATOM 1663 C C . LEU A 1 209 ? 13.468 0.755 12.399 1.00 61.75 209 LEU A C 1
ATOM 1665 O O . LEU A 1 209 ? 14.107 1.677 12.899 1.00 61.75 209 LEU A O 1
ATOM 1669 N N . LEU A 1 210 ? 12.187 0.883 12.031 1.00 58.97 210 LEU A N 1
ATOM 1670 C CA . LEU A 1 210 ? 11.415 2.104 12.294 1.00 58.97 210 LEU A CA 1
ATOM 1671 C C . LEU A 1 210 ? 11.132 2.292 13.790 1.00 58.97 210 LEU A C 1
ATOM 1673 O O . LEU A 1 210 ? 11.268 3.401 14.295 1.00 58.97 210 LEU A O 1
ATOM 1677 N N . GLU A 1 211 ? 10.832 1.215 14.518 1.00 60.81 211 GLU A N 1
ATOM 1678 C CA . GLU A 1 211 ? 10.564 1.271 15.963 1.00 60.81 211 GLU A CA 1
ATOM 1679 C C . GLU A 1 211 ? 11.814 1.634 16.793 1.00 60.81 211 GLU A C 1
ATOM 1681 O O . GLU A 1 211 ? 11.708 2.200 17.878 1.00 60.81 211 GLU A O 1
ATOM 1686 N N . LYS A 1 212 ? 13.022 1.381 16.265 1.00 56.56 212 LYS A N 1
ATOM 1687 C CA . LYS A 1 212 ? 14.299 1.752 16.905 1.00 56.56 212 LYS A CA 1
ATOM 1688 C C . LYS A 1 212 ? 14.893 3.092 16.449 1.00 56.56 212 LYS A C 1
ATOM 1690 O O . LYS A 1 212 ? 15.944 3.475 16.961 1.00 56.56 212 LYS A O 1
ATOM 1695 N N . GLY A 1 213 ? 14.245 3.806 15.526 1.00 47.91 213 GLY A N 1
ATOM 1696 C CA . GLY A 1 213 ? 14.731 5.080 14.975 1.00 47.91 213 GLY A CA 1
ATOM 1697 C C . GLY A 1 213 ? 14.374 6.339 15.781 1.00 47.91 213 GLY A C 1
ATOM 1698 O O . GLY A 1 213 ? 14.976 7.383 15.558 1.00 47.91 213 GLY A O 1
ATOM 1699 N N . GLU A 1 214 ? 13.448 6.254 16.740 1.00 49.69 214 GLU A N 1
ATOM 1700 C CA . GLU A 1 214 ? 12.873 7.416 17.454 1.00 49.69 214 GLU A CA 1
ATOM 1701 C C . GLU A 1 214 ? 13.504 7.690 18.840 1.00 49.69 214 GLU A C 1
ATOM 1703 O O . GLU A 1 214 ? 12.924 8.375 19.677 1.00 49.69 214 GLU A O 1
ATOM 1708 N N . LEU A 1 215 ? 14.712 7.182 19.121 1.00 51.12 215 LEU A N 1
ATOM 1709 C CA . LEU A 1 215 ? 15.399 7.418 20.403 1.00 51.12 215 LEU A CA 1
ATOM 1710 C C . LEU A 1 215 ? 16.885 7.775 20.253 1.00 51.12 215 LEU A C 1
ATOM 1712 O O . LEU A 1 215 ? 17.726 7.236 20.967 1.00 51.12 215 LEU A O 1
ATOM 1716 N N . GLN A 1 216 ? 17.241 8.718 19.372 1.00 46.50 216 GLN A N 1
ATOM 1717 C CA . GLN A 1 216 ? 18.503 9.452 19.558 1.00 46.50 216 GLN A CA 1
ATOM 1718 C C . GLN A 1 216 ? 18.589 10.788 18.806 1.00 46.50 216 GLN A C 1
ATOM 1720 O O . GLN A 1 216 ? 19.434 10.982 17.940 1.00 46.50 216 GLN A O 1
ATOM 1725 N N . GLN A 1 217 ? 17.780 11.772 19.205 1.00 43.91 217 GLN A N 1
ATOM 1726 C CA . GLN A 1 217 ? 18.186 13.176 19.067 1.00 43.91 217 GLN A CA 1
ATOM 1727 C C . GLN A 1 217 ? 18.776 13.654 20.396 1.00 43.91 217 GLN A C 1
ATOM 1729 O O . GLN A 1 217 ? 18.072 14.119 21.287 1.00 43.91 217 GLN A O 1
ATOM 1734 N N . LYS A 1 218 ? 20.098 13.508 20.538 1.00 47.31 218 LYS A N 1
ATOM 1735 C CA . LYS A 1 218 ? 20.892 14.260 21.517 1.00 47.31 218 LYS A CA 1
ATOM 1736 C C . LYS A 1 218 ? 21.483 15.474 20.784 1.00 47.31 218 LYS A C 1
ATOM 1738 O O . LYS A 1 218 ? 22.093 15.268 19.735 1.00 47.31 218 LYS A O 1
ATOM 1743 N N . PRO A 1 219 ? 21.326 16.709 21.288 1.00 50.22 219 PRO A N 1
ATOM 1744 C CA . PRO A 1 219 ? 21.867 17.887 20.619 1.00 50.22 219 PRO A CA 1
ATOM 1745 C C . PRO A 1 219 ? 23.406 17.890 20.677 1.00 50.22 219 PRO A C 1
ATOM 1747 O O . PRO A 1 219 ? 23.975 17.458 21.690 1.00 50.22 219 PRO A O 1
ATOM 1750 N N . PRO A 1 220 ? 24.102 18.364 19.627 1.00 53.94 220 PRO A N 1
ATOM 1751 C CA . PRO A 1 220 ? 25.543 18.547 19.680 1.00 53.94 220 PRO A CA 1
ATOM 1752 C C . PRO A 1 220 ? 25.884 19.724 20.601 1.00 53.94 220 PRO A C 1
ATOM 1754 O O . PRO A 1 220 ? 25.347 20.820 20.469 1.00 53.94 220 PRO A O 1
ATOM 1757 N N . SER A 1 221 ? 26.780 19.461 21.548 1.00 53.56 221 SER A N 1
ATOM 1758 C CA . SER A 1 221 ? 27.421 20.460 22.396 1.00 53.56 221 SER A CA 1
ATOM 1759 C C . SER A 1 221 ? 28.806 20.740 21.820 1.00 53.56 221 SER A C 1
ATOM 1761 O O . SER A 1 221 ? 29.652 19.849 21.886 1.00 53.56 221 SER A O 1
ATOM 1763 N N . ALA A 1 222 ? 28.997 21.934 21.256 1.00 48.12 222 ALA A N 1
ATOM 1764 C CA . ALA A 1 222 ? 30.224 22.745 21.209 1.00 48.12 222 ALA A CA 1
ATOM 1765 C C . ALA A 1 222 ? 29.998 23.922 20.251 1.00 48.12 222 ALA A C 1
ATOM 1767 O O . ALA A 1 222 ? 29.691 23.655 19.068 1.00 48.12 222 ALA A O 1
#

Sequence (222 aa):
LTNDLEVERLQHQNQRRQMEEKLQSCEAQRELTTLRRKLELLEEERTESTIRCFKAEQEVRDLHFTVEELQKKLQTVANPPPAPAPPPPPPPPPPPPPSSSNPLSALLSLIRKKKDVSDDVQLLETDSTKPPEVDIRQLAVDEMMQRIKKGVQLRPVGQSPTRSRRKMERLPSNSAFQELKGIMVMGLTNEPCFTSPTFSVSCQKHLFLLEKGELQQKPPSA

Radius of gyration: 43.7 Å; chains: 1; bounding box: 104×57×124 Å

Organism: NCBI:txid451742